Protein AF-A0A537QI12-F1 (afdb_monomer)

Sequence (225 aa):
MEMLVKRQAPFVMTGRRIDVDFCRELDFEANWRAEVRAVVAGRGVPGAPVCLDYFLFPRGAIPSMPRFAIGRPAWDNWLIMDIRRRGVDLIDASRIARPIHQNHGYGHVPLAKGVAWEEPEADRNRNLALADAPAFQPRLHSIFNASSVLTPWGVLPACGPRHIFWRIYVVLEYRNYRGRLLASYYRVQVARLRATAIMQAKIRMVGRRLGRFVAASRGLWSNDR

pLDDT: mean 79.72, std 19.67, range [40.22, 98.0]

Mean predicted aligned error: 12.62 Å

Foldseek 3Di:
DPQVPDDPAWAKEWEWEWEFEDPDDQDPVDPSVVVVVVRCVVGTDGDDQLDTDDMDIPPCSCPDAFPADPPAPDRSLLSLVVCVVVVHAYEYAHQPDHHYDHDDAPVVPPPDPTRDSDDPRNVVNVVRSCVVPVVDDSVLRGSLCGQWYQDPVGIHGSPDPSSVVSNVVSVVVVVCVVVDDPPPPCVVVVVVVVVVVVVVVVVVVVVVVVVVVVVVVVVVPPPDD

Solvent-accessible surface area (backbone atoms only — not comparable to full-atom values): 13292 Å² total; per-residue (Å²): 133,74,89,73,77,87,68,88,67,57,38,40,35,35,39,45,30,29,35,30,82,72,96,64,87,80,55,82,90,56,71,38,70,60,51,51,51,52,47,46,73,76,62,42,39,79,41,59,59,54,50,60,88,58,77,50,61,59,93,71,53,74,82,82,76,78,94,52,55,83,98,39,53,47,50,58,16,45,47,48,45,51,37,57,74,69,68,38,46,32,28,27,25,49,82,72,49,76,50,74,40,71,66,73,78,32,85,88,42,97,81,47,66,63,81,44,74,79,47,75,58,22,52,48,20,44,52,52,45,36,72,78,33,86,77,68,54,48,91,68,22,30,54,43,65,25,57,24,29,37,49,100,90,44,79,40,74,34,73,50,68,66,25,46,53,42,45,51,50,42,54,51,50,56,48,47,64,75,66,58,89,77,87,69,74,62,64,65,58,58,52,52,56,52,50,54,53,53,51,53,51,50,55,55,52,52,53,52,54,53,52,50,53,56,54,57,61,57,67,71,74,72,82,85,133

Structure (mmCIF, N/CA/C/O backbone):
data_AF-A0A537QI12-F1
#
_entry.id   AF-A0A537QI12-F1
#
loop_
_atom_site.group_PDB
_atom_site.id
_atom_site.type_symbol
_atom_site.label_atom_id
_atom_site.label_alt_id
_atom_site.label_comp_id
_atom_site.label_asym_id
_atom_site.label_entity_id
_atom_site.label_seq_id
_atom_site.pdbx_PDB_ins_code
_atom_site.Cartn_x
_atom_site.Cartn_y
_atom_site.Cartn_z
_atom_site.occupancy
_atom_site.B_iso_or_equiv
_atom_site.auth_seq_id
_atom_site.auth_comp_id
_atom_site.auth_asym_id
_atom_site.auth_atom_id
_atom_site.pdbx_PDB_model_num
ATOM 1 N N . MET A 1 1 ? 4.045 -14.464 16.165 1.00 43.34 1 MET A N 1
ATOM 2 C CA . MET A 1 1 ? 2.866 -14.389 15.269 1.00 43.34 1 MET A CA 1
ATOM 3 C C . MET A 1 1 ? 1.571 -14.773 16.008 1.00 43.34 1 MET A C 1
ATOM 5 O O . MET A 1 1 ? 0.583 -15.105 15.375 1.00 43.34 1 MET A O 1
ATOM 9 N N . GLU A 1 2 ? 1.554 -14.665 17.344 1.00 43.53 2 GLU A N 1
ATOM 10 C CA . GLU A 1 2 ? 0.432 -15.032 18.229 1.00 43.53 2 GLU A CA 1
ATOM 11 C C . GLU A 1 2 ? -0.625 -13.922 18.393 1.00 43.53 2 GLU A C 1
ATOM 13 O O . GLU A 1 2 ? -1.742 -14.188 18.817 1.00 43.53 2 GLU A O 1
ATOM 18 N N . MET A 1 3 ? -0.327 -12.678 17.993 1.00 49.09 3 MET A N 1
ATOM 19 C CA . MET A 1 3 ? -1.243 -11.536 18.179 1.00 49.09 3 MET A CA 1
ATOM 20 C C . MET A 1 3 ? -2.408 -11.453 17.172 1.00 49.09 3 MET A C 1
ATOM 22 O O . MET A 1 3 ? -3.168 -10.489 17.199 1.00 49.09 3 MET A O 1
ATOM 26 N N . LEU A 1 4 ? -2.545 -12.414 16.253 1.00 53.16 4 LEU A N 1
ATOM 27 C CA . LEU A 1 4 ? -3.647 -12.445 15.274 1.00 53.16 4 LEU A CA 1
ATOM 28 C C . LEU A 1 4 ? -4.859 -13.255 15.761 1.00 53.16 4 LEU A C 1
ATOM 30 O O . LEU A 1 4 ? -5.898 -13.273 15.100 1.00 53.16 4 LEU A O 1
ATOM 34 N N . VAL A 1 5 ? -4.748 -13.923 16.910 1.00 47.44 5 VAL A N 1
ATOM 35 C CA . VAL A 1 5 ? -5.787 -14.814 17.430 1.00 47.44 5 VAL A CA 1
ATOM 36 C C . VAL A 1 5 ? -6.803 -13.986 18.231 1.00 47.44 5 VAL A C 1
ATOM 38 O O . VAL A 1 5 ? -6.459 -13.432 19.268 1.00 47.44 5 VAL A O 1
ATOM 41 N N . LYS A 1 6 ? -8.058 -13.937 17.745 1.00 54.06 6 LYS A N 1
ATOM 42 C CA . LYS A 1 6 ? -9.267 -13.263 18.296 1.00 54.06 6 LYS A CA 1
ATOM 43 C C . LYS A 1 6 ? -9.653 -11.876 17.744 1.00 54.06 6 LYS A C 1
ATOM 45 O O . LYS A 1 6 ? -10.123 -11.026 18.496 1.00 54.06 6 LYS A O 1
ATOM 50 N N . ARG A 1 7 ? -9.607 -11.649 16.426 1.00 62.97 7 ARG A N 1
ATOM 51 C CA . ARG A 1 7 ? -10.485 -10.626 15.812 1.00 62.97 7 ARG A CA 1
ATOM 52 C C . ARG A 1 7 ? -11.681 -11.280 15.128 1.00 62.97 7 ARG A C 1
ATOM 54 O O . ARG A 1 7 ? -11.503 -12.048 14.193 1.00 62.97 7 ARG A O 1
ATOM 61 N N . GLN A 1 8 ? -12.884 -10.975 15.623 1.00 62.81 8 GLN A N 1
ATOM 62 C CA . GLN A 1 8 ? -14.151 -11.394 15.006 1.00 62.81 8 GLN A CA 1
ATOM 63 C C . GLN A 1 8 ? -14.554 -10.479 13.840 1.00 62.81 8 GLN A C 1
ATOM 65 O O . GLN A 1 8 ? -15.186 -10.932 12.892 1.00 62.81 8 GLN A O 1
ATOM 70 N N . ALA A 1 9 ? -14.171 -9.199 13.889 1.00 78.88 9 ALA A N 1
ATOM 71 C CA . ALA A 1 9 ? -14.432 -8.252 12.810 1.00 78.88 9 ALA A CA 1
ATOM 72 C C . ALA A 1 9 ? -13.445 -8.449 11.640 1.00 78.88 9 ALA A C 1
ATOM 74 O O . ALA A 1 9 ? -12.258 -8.704 11.885 1.00 78.88 9 ALA A O 1
ATOM 75 N N . PRO A 1 10 ? -13.897 -8.294 10.380 1.00 87.94 10 PRO A N 1
ATOM 76 C CA . PRO A 1 10 ? -13.025 -8.393 9.217 1.00 87.94 10 PRO A CA 1
ATOM 77 C C . PRO A 1 10 ? -11.944 -7.308 9.260 1.00 87.94 10 PRO A C 1
ATOM 79 O O . PRO A 1 10 ? -12.206 -6.149 9.593 1.00 87.94 10 PRO A O 1
ATOM 82 N N . PHE A 1 11 ? -10.722 -7.686 8.893 1.00 93.31 11 PHE A N 1
ATOM 83 C CA . PHE A 1 11 ? -9.590 -6.774 8.790 1.00 93.31 11 PHE A CA 1
ATOM 84 C C . PHE A 1 11 ? -8.747 -7.100 7.562 1.00 93.31 11 PHE A C 1
ATOM 86 O O . PHE A 1 11 ? -8.735 -8.233 7.082 1.00 93.31 11 PHE A O 1
ATOM 93 N N . VAL A 1 12 ? -7.987 -6.113 7.102 1.00 95.88 12 VAL A N 1
ATOM 94 C CA . VAL A 1 12 ? -6.895 -6.308 6.153 1.00 95.88 12 VAL A CA 1
ATOM 95 C C . VAL A 1 12 ? -5.658 -5.611 6.690 1.00 95.88 12 VAL A C 1
ATOM 97 O O . VAL A 1 12 ? -5.706 -4.458 7.109 1.00 95.88 12 VAL A O 1
ATOM 100 N N . MET A 1 13 ? -4.536 -6.314 6.679 1.00 96.69 13 MET A N 1
ATOM 101 C CA . MET A 1 13 ? -3.247 -5.816 7.124 1.00 96.69 13 MET A CA 1
ATOM 102 C C . MET A 1 13 ? -2.278 -5.759 5.951 1.00 96.69 13 MET A C 1
ATOM 104 O O . MET A 1 13 ? -2.144 -6.712 5.190 1.00 96.69 13 MET A O 1
ATOM 108 N N . THR A 1 14 ? -1.585 -4.639 5.817 1.00 97.69 14 THR A N 1
ATOM 109 C CA . THR A 1 14 ? -0.531 -4.427 4.821 1.00 97.69 14 THR A CA 1
ATOM 110 C C . THR A 1 14 ? 0.501 -3.468 5.407 1.00 97.69 14 THR A C 1
ATOM 112 O O . THR A 1 14 ? 0.408 -3.072 6.568 1.00 97.69 14 THR A O 1
ATOM 115 N N . GLY A 1 15 ? 1.524 -3.100 4.653 1.00 96.69 15 GLY A N 1
ATOM 116 C CA . GLY A 1 15 ? 2.564 -2.212 5.136 1.00 96.69 15 GLY A CA 1
ATOM 117 C C . GLY A 1 15 ? 3.491 -1.755 4.032 1.00 96.69 15 GLY A C 1
ATOM 118 O O . GLY A 1 15 ? 3.564 -2.335 2.951 1.00 96.69 15 GLY A O 1
ATOM 119 N N . ARG A 1 16 ? 4.223 -0.698 4.349 1.00 95.19 16 ARG A N 1
ATOM 120 C CA . ARG A 1 16 ? 5.219 -0.101 3.480 1.00 95.19 16 ARG A CA 1
ATOM 121 C C . ARG A 1 16 ? 6.399 -1.054 3.304 1.00 95.19 16 ARG A C 1
ATOM 123 O O . ARG A 1 16 ? 6.952 -1.560 4.280 1.00 95.19 16 ARG A O 1
ATOM 130 N N . ARG A 1 17 ? 6.794 -1.249 2.052 1.00 95.31 17 ARG A N 1
ATOM 131 C CA . ARG A 1 17 ? 7.985 -2.012 1.676 1.00 95.31 17 ARG A CA 1
ATOM 132 C C . ARG A 1 17 ? 9.273 -1.219 1.818 1.00 95.31 17 ARG A C 1
ATOM 134 O O . ARG A 1 17 ? 9.262 0.012 1.914 1.00 95.31 17 ARG A O 1
ATOM 141 N N . ILE A 1 18 ? 10.377 -1.949 1.817 1.00 96.88 18 ILE A N 1
ATOM 142 C CA . ILE A 1 18 ? 11.723 -1.403 1.721 1.00 96.88 18 ILE A CA 1
ATOM 143 C C . ILE A 1 18 ? 12.269 -1.798 0.352 1.00 96.88 18 ILE A C 1
ATOM 145 O O . ILE A 1 18 ? 12.447 -2.982 0.080 1.00 96.88 18 ILE A O 1
ATOM 149 N N . ASP A 1 19 ? 12.505 -0.800 -0.489 1.00 95.56 19 ASP A N 1
ATOM 150 C CA . ASP A 1 19 ? 13.122 -0.948 -1.799 1.00 95.56 19 ASP A CA 1
ATOM 151 C C . ASP A 1 19 ? 14.635 -1.129 -1.621 1.00 95.56 19 ASP A C 1
ATOM 153 O O . ASP A 1 19 ? 15.281 -0.399 -0.857 1.00 95.56 19 ASP A O 1
ATOM 157 N N . VAL A 1 20 ? 15.201 -2.121 -2.304 1.00 95.31 20 VAL A N 1
ATOM 158 C CA . VAL A 1 20 ? 16.615 -2.492 -2.191 1.00 95.31 20 VAL A CA 1
ATOM 159 C C . VAL A 1 20 ? 17.169 -2.887 -3.555 1.00 95.31 20 VAL A C 1
ATOM 161 O O . VAL A 1 20 ? 16.572 -3.693 -4.266 1.00 95.31 20 VAL A O 1
ATOM 164 N N . ASP A 1 21 ? 18.356 -2.383 -3.886 1.00 92.19 21 ASP A N 1
ATOM 165 C CA . ASP A 1 21 ? 19.139 -2.869 -5.022 1.00 92.19 21 ASP A CA 1
ATOM 166 C C . ASP A 1 21 ? 20.047 -4.027 -4.583 1.00 92.19 21 ASP A C 1
ATOM 168 O O . ASP A 1 21 ? 20.960 -3.853 -3.766 1.00 92.19 21 ASP A O 1
ATOM 172 N N . PHE A 1 22 ? 19.833 -5.209 -5.160 1.00 89.25 22 PHE A N 1
ATOM 173 C CA . PHE A 1 22 ? 20.773 -6.324 -5.056 1.00 89.25 22 PHE A CA 1
ATOM 174 C C . PHE A 1 22 ? 21.708 -6.303 -6.266 1.00 89.25 22 PHE A C 1
ATOM 176 O O . PHE A 1 22 ? 21.265 -6.356 -7.409 1.00 89.25 22 PHE A O 1
ATOM 183 N N . CYS A 1 23 ? 23.013 -6.186 -6.013 1.00 84.31 23 CYS A N 1
ATOM 184 C CA . CYS A 1 23 ? 24.037 -6.092 -7.063 1.00 84.31 23 CYS A CA 1
ATOM 185 C C . CYS A 1 23 ? 24.610 -7.457 -7.478 1.00 84.31 23 CYS A C 1
ATOM 187 O O . CYS A 1 23 ? 25.473 -7.509 -8.348 1.00 84.31 23 CYS A O 1
ATOM 189 N N . ARG A 1 24 ? 24.176 -8.534 -6.820 1.00 85.69 24 ARG A N 1
ATOM 190 C CA . ARG A 1 24 ? 24.578 -9.918 -7.070 1.00 85.69 24 ARG A CA 1
ATOM 191 C C . ARG A 1 24 ? 23.403 -10.848 -6.792 1.00 85.69 24 ARG A C 1
ATOM 193 O O . ARG A 1 24 ? 22.483 -10.461 -6.069 1.00 85.69 24 ARG A O 1
ATOM 200 N N . GLU A 1 25 ? 23.461 -12.047 -7.350 1.00 88.25 25 GLU A N 1
ATOM 201 C CA . GLU A 1 25 ? 22.521 -13.119 -7.031 1.00 88.25 25 GLU A CA 1
ATOM 202 C C . GLU A 1 25 ? 22.646 -13.516 -5.555 1.00 88.25 25 GLU A C 1
ATOM 204 O O . GLU A 1 25 ? 23.734 -13.475 -4.973 1.00 88.25 25 GLU A O 1
ATOM 209 N N . LEU A 1 26 ? 21.510 -13.846 -4.939 1.00 89.69 26 LEU A N 1
ATOM 210 C CA . LEU A 1 26 ? 21.465 -14.350 -3.572 1.00 89.69 26 LEU A CA 1
ATOM 211 C C . LEU A 1 26 ? 21.636 -15.867 -3.600 1.00 89.69 26 LEU A C 1
ATOM 213 O O . LEU A 1 26 ? 20.861 -16.563 -4.252 1.00 89.69 26 LEU A O 1
ATOM 217 N N . ASP A 1 27 ? 22.614 -16.367 -2.854 1.00 90.19 27 ASP A N 1
ATOM 218 C CA . ASP A 1 27 ? 22.795 -17.799 -2.630 1.00 90.19 27 ASP A CA 1
ATOM 219 C C . ASP A 1 27 ? 21.904 -18.268 -1.473 1.00 90.19 27 ASP A C 1
ATOM 221 O O . ASP A 1 27 ? 22.215 -18.041 -0.301 1.00 90.19 27 ASP A O 1
ATOM 225 N N . PHE A 1 28 ? 20.784 -18.913 -1.802 1.00 92.81 28 PHE A N 1
ATOM 226 C CA . PHE A 1 28 ? 19.793 -19.355 -0.820 1.00 92.81 28 PHE A CA 1
ATOM 227 C C . PHE A 1 28 ? 20.240 -20.540 0.055 1.00 92.81 28 PHE A C 1
ATOM 229 O O . PHE A 1 28 ? 19.596 -20.778 1.082 1.00 92.81 28 PHE A O 1
ATOM 236 N N . GLU A 1 29 ? 21.339 -21.218 -0.290 1.00 93.69 29 GLU A N 1
ATOM 237 C CA . GLU A 1 29 ? 21.921 -22.314 0.500 1.00 93.69 29 GLU A CA 1
ATOM 238 C C . GLU A 1 29 ? 22.870 -21.795 1.598 1.00 93.69 29 GLU A C 1
ATOM 240 O O . GLU A 1 29 ? 23.125 -22.469 2.597 1.00 93.69 29 GLU A O 1
ATOM 245 N N . ALA A 1 30 ? 23.355 -20.557 1.463 1.00 89.81 30 ALA A N 1
ATOM 246 C CA . ALA A 1 30 ? 24.197 -19.890 2.450 1.00 89.81 30 ALA A CA 1
ATOM 247 C C . ALA A 1 30 ? 23.380 -19.107 3.504 1.00 89.81 30 ALA A C 1
ATOM 249 O O . ALA A 1 30 ? 22.151 -19.168 3.600 1.00 89.81 30 ALA A O 1
ATOM 250 N N . ASN A 1 31 ? 24.061 -18.283 4.311 1.00 91.75 31 ASN A N 1
ATOM 251 C CA . ASN A 1 31 ? 23.423 -17.390 5.288 1.00 91.75 31 ASN A CA 1
ATOM 252 C C . ASN A 1 31 ? 22.791 -16.134 4.638 1.00 91.75 31 ASN A C 1
ATOM 254 O O . ASN A 1 31 ? 22.948 -15.008 5.126 1.00 91.75 31 ASN A O 1
ATOM 258 N N . TRP A 1 32 ? 22.047 -16.312 3.541 1.00 92.81 32 TRP A N 1
ATOM 259 C CA . TRP A 1 32 ? 21.445 -15.226 2.759 1.00 92.81 32 TRP A CA 1
ATOM 260 C C . TRP A 1 32 ? 20.541 -14.318 3.587 1.00 92.81 32 TRP A C 1
ATOM 262 O O . TRP A 1 32 ? 20.458 -13.120 3.338 1.00 92.81 32 TRP A O 1
ATOM 272 N N . ARG A 1 33 ? 19.874 -14.851 4.618 1.00 93.69 33 ARG A N 1
ATOM 273 C CA . ARG A 1 33 ? 19.006 -14.048 5.490 1.00 93.69 33 ARG A CA 1
ATOM 274 C C . ARG A 1 33 ? 19.796 -12.978 6.240 1.00 93.69 33 ARG A C 1
ATOM 276 O O . ARG A 1 33 ? 19.294 -11.868 6.414 1.00 93.69 33 ARG A O 1
ATOM 283 N N . ALA A 1 34 ? 21.000 -13.301 6.718 1.00 92.81 34 ALA A N 1
ATOM 284 C CA . ALA A 1 34 ? 21.860 -12.329 7.387 1.00 92.81 34 ALA A CA 1
ATOM 285 C C . ALA A 1 34 ? 22.391 -11.287 6.398 1.00 92.81 34 ALA A C 1
ATOM 287 O O . ALA A 1 34 ? 22.353 -10.097 6.707 1.00 92.81 34 ALA A O 1
ATOM 288 N N . GLU A 1 35 ? 22.785 -11.716 5.197 1.00 92.25 35 GLU A N 1
ATOM 289 C CA . GLU A 1 35 ? 23.193 -10.812 4.120 1.00 92.25 35 GLU A CA 1
ATOM 290 C C . GLU A 1 35 ? 22.074 -9.835 3.748 1.00 92.25 35 GLU A C 1
ATOM 292 O O . GLU A 1 35 ? 22.276 -8.623 3.770 1.00 92.25 35 GLU A O 1
ATOM 297 N N . VAL A 1 36 ? 20.872 -10.344 3.474 1.00 93.69 36 VAL A N 1
ATOM 298 C CA . VAL A 1 36 ? 19.705 -9.528 3.137 1.00 93.69 36 VAL A CA 1
ATOM 299 C C . VAL A 1 36 ? 19.412 -8.526 4.252 1.00 93.69 36 VAL A C 1
ATOM 301 O O . VAL A 1 36 ? 19.214 -7.346 3.969 1.00 93.69 36 VAL A O 1
ATOM 304 N N . ARG A 1 37 ? 19.448 -8.945 5.526 1.00 94.25 37 ARG A N 1
ATOM 305 C CA . ARG A 1 37 ? 19.271 -8.024 6.663 1.00 94.25 37 ARG A CA 1
ATOM 306 C C . ARG A 1 37 ? 20.337 -6.929 6.693 1.00 94.25 37 ARG A C 1
ATOM 308 O O . ARG A 1 37 ? 19.983 -5.772 6.906 1.00 94.25 37 ARG A O 1
ATOM 315 N N . ALA A 1 38 ? 21.604 -7.271 6.468 1.00 93.44 38 ALA A N 1
ATOM 316 C CA . ALA A 1 38 ? 22.698 -6.303 6.443 1.00 93.44 38 ALA A CA 1
ATOM 317 C C . ALA A 1 38 ? 22.547 -5.309 5.279 1.00 93.44 38 ALA A C 1
ATOM 319 O O . ALA A 1 38 ? 22.667 -4.099 5.471 1.00 93.44 38 ALA A O 1
ATOM 320 N N . VAL A 1 39 ? 22.196 -5.799 4.086 1.00 93.88 39 VAL A N 1
ATOM 321 C CA . VAL A 1 39 ? 21.953 -4.962 2.905 1.00 93.88 39 VAL A CA 1
ATOM 322 C C . VAL A 1 39 ? 20.767 -4.025 3.127 1.00 93.88 39 VAL A C 1
ATOM 324 O O . VAL A 1 39 ? 20.887 -2.832 2.866 1.00 93.88 39 VAL A O 1
ATOM 327 N N . VAL A 1 40 ? 19.646 -4.531 3.641 1.00 94.56 40 VAL A N 1
ATOM 328 C CA . VAL A 1 40 ? 18.452 -3.728 3.948 1.00 94.56 40 VAL A CA 1
ATOM 329 C C . VAL A 1 40 ? 18.765 -2.660 4.995 1.00 94.56 40 VAL A C 1
ATOM 331 O O . VAL A 1 40 ? 18.318 -1.525 4.852 1.00 94.56 40 VAL A O 1
ATOM 334 N N . ALA A 1 41 ? 19.546 -2.994 6.027 1.00 94.44 41 ALA A N 1
ATOM 335 C CA . ALA A 1 41 ? 19.939 -2.043 7.063 1.00 94.44 41 ALA A CA 1
ATOM 336 C C . ALA A 1 41 ? 20.858 -0.931 6.531 1.00 94.44 41 ALA A C 1
ATOM 338 O O . ALA A 1 41 ? 20.715 0.215 6.947 1.00 94.44 41 ALA A O 1
ATOM 339 N N . GLY A 1 42 ? 21.778 -1.253 5.615 1.00 94.44 42 GLY A N 1
ATOM 340 C CA . GLY A 1 42 ? 22.737 -0.285 5.075 1.00 94.44 42 GLY A CA 1
ATOM 341 C C . GLY A 1 42 ? 22.254 0.502 3.852 1.00 94.44 42 GLY A C 1
ATOM 342 O O . GLY A 1 42 ? 22.688 1.631 3.647 1.00 94.44 42 GLY A O 1
ATOM 343 N N . ARG A 1 43 ? 21.389 -0.086 3.014 1.00 94.38 43 ARG A N 1
ATOM 344 C CA . ARG A 1 43 ? 21.017 0.453 1.687 1.00 94.38 43 ARG A CA 1
ATOM 345 C C . ARG A 1 43 ? 19.513 0.493 1.413 1.00 94.38 43 ARG A C 1
ATOM 347 O O . ARG A 1 43 ? 19.114 0.951 0.346 1.00 94.38 43 ARG A O 1
ATOM 354 N N . GLY A 1 44 ? 18.677 0.009 2.329 1.00 95.25 44 GLY A N 1
ATOM 355 C CA . GLY A 1 44 ? 17.232 -0.024 2.129 1.00 95.25 44 GLY A CA 1
ATOM 356 C C . GLY A 1 44 ? 16.599 1.363 2.140 1.00 95.25 44 GLY A C 1
ATOM 357 O O . GLY A 1 44 ? 16.864 2.181 3.022 1.00 95.25 44 GLY A O 1
ATOM 358 N N . VAL A 1 45 ? 15.710 1.612 1.180 1.00 95.88 45 VAL A N 1
ATOM 359 C CA . VAL A 1 45 ? 14.950 2.859 1.072 1.00 95.88 45 VAL A CA 1
ATOM 360 C C . VAL A 1 45 ? 13.471 2.558 1.295 1.00 95.88 45 VAL A C 1
ATOM 362 O O . VAL A 1 45 ? 12.922 1.682 0.637 1.00 95.88 45 VAL A O 1
ATOM 365 N N . PRO A 1 46 ? 12.769 3.262 2.197 1.00 94.62 46 PRO A N 1
ATOM 366 C CA . PRO A 1 46 ? 11.330 3.073 2.342 1.00 94.62 46 PRO A CA 1
ATOM 367 C C . PRO A 1 46 ? 10.594 3.377 1.024 1.00 94.62 46 PRO A C 1
ATOM 369 O O . PRO A 1 46 ? 10.606 4.525 0.569 1.00 94.62 46 PRO A O 1
ATOM 372 N N . GLY A 1 47 ? 9.898 2.389 0.453 1.00 93.38 47 GLY A N 1
ATOM 373 C CA . GLY A 1 47 ? 9.208 2.519 -0.838 1.00 93.38 47 GLY A CA 1
ATOM 374 C C . GLY A 1 47 ? 8.059 3.525 -0.802 1.00 93.38 47 GLY A C 1
ATOM 375 O O . GLY A 1 47 ? 7.697 4.015 0.265 1.00 93.38 47 GLY A O 1
ATOM 376 N N . ALA A 1 48 ? 7.470 3.914 -1.930 1.00 93.00 48 ALA A N 1
ATOM 377 C CA . ALA A 1 48 ? 6.382 4.898 -1.887 1.00 93.00 48 ALA A CA 1
ATOM 378 C C . ALA A 1 48 ? 5.178 4.371 -1.061 1.00 93.00 48 ALA A C 1
ATOM 380 O O . ALA A 1 48 ? 4.856 3.190 -1.155 1.00 93.00 48 ALA A O 1
ATOM 381 N N . PRO A 1 49 ? 4.468 5.209 -0.274 1.00 95.12 49 PRO A N 1
ATOM 382 C CA . PRO A 1 49 ? 3.331 4.765 0.555 1.00 95.12 49 PRO A CA 1
ATOM 383 C C . PRO A 1 49 ? 2.178 4.109 -0.220 1.00 95.12 49 PRO A C 1
ATOM 385 O O . PRO A 1 49 ? 1.342 3.428 0.369 1.00 95.12 49 PRO A O 1
ATOM 388 N N . VAL A 1 50 ? 2.106 4.386 -1.521 1.00 94.94 50 VAL A N 1
ATOM 389 C CA . VAL A 1 50 ? 1.112 3.857 -2.461 1.00 94.94 50 VAL A CA 1
ATOM 390 C C . VAL A 1 50 ? 1.529 2.524 -3.083 1.00 94.94 50 VAL A C 1
ATOM 392 O O . VAL A 1 50 ? 0.710 1.916 -3.750 1.00 94.94 50 VAL A O 1
ATOM 395 N N . CYS A 1 51 ? 2.771 2.077 -2.889 1.00 92.81 51 CYS A N 1
ATOM 396 C CA . CYS A 1 51 ? 3.260 0.808 -3.418 1.00 92.81 51 CYS A CA 1
ATOM 397 C C . CYS A 1 51 ? 3.140 -0.270 -2.338 1.00 92.81 51 CYS A C 1
ATOM 399 O O . CYS A 1 51 ? 3.851 -0.215 -1.328 1.00 92.81 51 CYS A O 1
ATOM 401 N N . LEU A 1 52 ? 2.221 -1.216 -2.538 1.00 94.62 52 LEU A N 1
ATOM 402 C CA . LEU A 1 52 ? 1.856 -2.215 -1.536 1.00 94.62 52 LEU A CA 1
ATOM 403 C C . LEU A 1 52 ? 2.001 -3.624 -2.110 1.00 94.62 52 LEU A C 1
ATOM 405 O O . LEU A 1 52 ? 1.297 -4.008 -3.037 1.00 94.62 52 LEU A O 1
ATOM 409 N N . ASP A 1 53 ? 2.899 -4.405 -1.516 1.00 93.56 53 ASP A N 1
ATOM 410 C CA . ASP A 1 53 ? 3.323 -5.687 -2.097 1.00 93.56 53 ASP A CA 1
ATOM 411 C C . ASP A 1 53 ? 2.642 -6.905 -1.465 1.00 93.56 53 ASP A C 1
ATOM 413 O O . ASP A 1 53 ? 2.712 -8.008 -2.000 1.00 93.56 53 ASP A O 1
ATOM 417 N N . TYR A 1 54 ? 2.010 -6.735 -0.304 1.00 95.38 54 TYR A N 1
ATOM 418 C CA . TYR A 1 54 ? 1.417 -7.843 0.438 1.00 95.38 54 TYR A CA 1
ATOM 419 C C . TYR A 1 54 ? 0.154 -7.409 1.172 1.00 95.38 54 TYR A C 1
ATOM 421 O O . TYR A 1 54 ? 0.035 -6.268 1.619 1.00 95.38 54 TYR A O 1
ATOM 429 N N . PHE A 1 55 ? -0.767 -8.351 1.341 1.00 95.06 55 PHE A N 1
ATOM 430 C CA . PHE A 1 55 ? -1.999 -8.173 2.098 1.00 95.06 55 PHE A CA 1
ATOM 431 C C . PHE A 1 55 ? -2.261 -9.447 2.904 1.00 95.06 55 PHE A C 1
ATOM 433 O O . PHE A 1 55 ? -2.239 -10.546 2.356 1.00 95.06 55 PHE A O 1
ATOM 440 N N . LEU A 1 56 ? -2.504 -9.302 4.205 1.00 94.69 56 LEU A N 1
ATOM 441 C CA . LEU A 1 56 ? -2.896 -10.378 5.109 1.00 94.69 56 LEU A CA 1
ATOM 442 C C . LEU A 1 56 ? -4.312 -10.110 5.609 1.00 94.69 56 LEU A C 1
ATOM 444 O O . LEU A 1 56 ? -4.590 -9.043 6.153 1.00 94.69 56 LEU A O 1
ATOM 448 N N . PHE A 1 57 ? -5.201 -11.079 5.455 1.00 92.81 57 PHE A N 1
ATOM 449 C CA . PHE A 1 57 ? -6.596 -10.946 5.851 1.00 92.81 57 PHE A CA 1
ATOM 450 C C . PHE A 1 57 ? -7.210 -12.333 6.088 1.00 92.81 57 PHE A C 1
ATOM 452 O O . PHE A 1 57 ? -6.774 -13.304 5.463 1.00 92.81 57 PHE A O 1
ATOM 459 N N . PRO A 1 58 ? -8.199 -12.466 6.990 1.00 89.56 58 PRO A N 1
ATOM 460 C CA . PRO A 1 58 ? -8.908 -13.723 7.164 1.00 89.56 58 PRO A CA 1
ATOM 461 C C . PRO A 1 58 ? -9.760 -14.018 5.926 1.00 89.56 58 PRO A C 1
ATOM 463 O O . PRO A 1 58 ? -10.208 -13.111 5.218 1.00 89.56 58 PRO A O 1
ATOM 466 N N . ARG A 1 59 ? -10.006 -15.303 5.662 1.00 85.88 59 ARG A N 1
ATOM 467 C CA . ARG A 1 59 ? -10.850 -15.731 4.540 1.00 85.88 59 ARG A CA 1
ATOM 468 C C . ARG A 1 59 ? -12.207 -15.019 4.602 1.00 85.88 59 ARG A C 1
ATOM 470 O O . ARG A 1 59 ? -12.838 -14.981 5.651 1.00 85.88 59 ARG A O 1
AT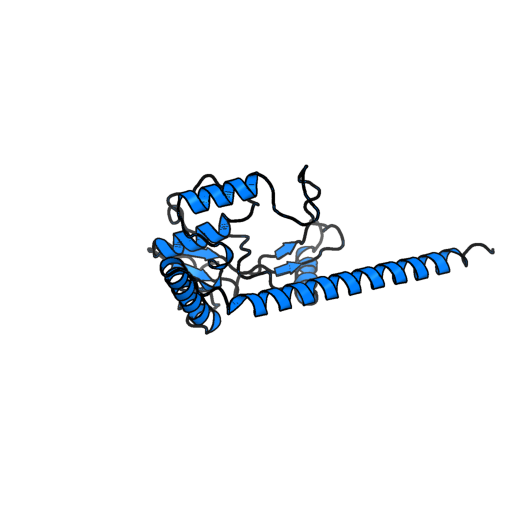OM 477 N N . GLY A 1 60 ? -12.639 -14.459 3.474 1.00 83.44 60 GLY A N 1
ATOM 478 C CA . GLY A 1 60 ? -13.902 -13.721 3.369 1.00 83.44 60 GLY A CA 1
ATOM 479 C C . GLY A 1 60 ? -13.833 -12.235 3.745 1.00 83.44 60 GLY A C 1
ATOM 480 O O . GLY A 1 60 ? -14.800 -11.525 3.499 1.00 83.44 60 GLY A O 1
ATOM 481 N N . ALA A 1 61 ? -12.706 -11.725 4.262 1.00 85.50 61 ALA A N 1
ATOM 482 C CA . ALA A 1 61 ? -12.553 -10.287 4.531 1.00 85.50 61 ALA A CA 1
ATOM 483 C C . ALA A 1 61 ? -12.517 -9.424 3.258 1.00 85.50 61 ALA A C 1
ATOM 485 O O . ALA A 1 61 ? -12.848 -8.241 3.309 1.00 85.50 61 ALA A O 1
ATOM 486 N N . ILE A 1 62 ? -12.136 -10.016 2.122 1.00 84.06 62 ILE A N 1
ATOM 487 C CA . ILE A 1 62 ? -12.237 -9.405 0.795 1.00 84.06 62 ILE A CA 1
ATOM 488 C C . ILE A 1 62 ? -13.297 -10.197 0.020 1.00 84.06 62 ILE A C 1
ATOM 490 O O . ILE A 1 62 ? -13.015 -11.316 -0.410 1.00 84.06 62 ILE A O 1
ATOM 494 N N . PRO A 1 63 ? -14.523 -9.672 -0.122 1.00 66.44 63 PRO A N 1
ATOM 495 C CA . PRO A 1 63 ? -15.637 -10.441 -0.673 1.00 66.44 63 PRO A CA 1
ATOM 496 C C . PRO A 1 63 ? -15.563 -10.583 -2.200 1.00 66.44 63 PRO A C 1
ATOM 498 O O . PRO A 1 63 ? -15.809 -11.663 -2.726 1.00 66.44 63 PRO A O 1
ATOM 501 N N . SER A 1 64 ? -15.216 -9.512 -2.923 1.00 84.56 64 SER A N 1
ATOM 502 C CA . SER A 1 64 ? -15.146 -9.519 -4.388 1.00 84.56 64 SER A CA 1
ATOM 503 C C . SER A 1 64 ? -14.242 -8.402 -4.901 1.00 84.56 64 SER A C 1
ATOM 505 O O . SER A 1 64 ? -14.438 -7.238 -4.550 1.00 84.56 64 SER A O 1
ATOM 507 N N . MET A 1 65 ? -13.302 -8.747 -5.774 1.00 90.88 65 MET A N 1
ATOM 508 C CA . MET A 1 65 ? -12.406 -7.811 -6.447 1.00 90.88 65 MET A CA 1
ATOM 509 C C . MET A 1 65 ? -12.622 -7.924 -7.964 1.00 90.88 65 MET A C 1
ATOM 511 O O . MET A 1 65 ? -12.842 -9.041 -8.448 1.00 90.88 65 MET A O 1
ATOM 515 N N . PRO A 1 66 ? -12.559 -6.819 -8.735 1.00 94.81 66 PRO A N 1
ATOM 516 C CA . PRO A 1 66 ? -12.478 -6.895 -10.188 1.00 94.81 66 PRO A CA 1
ATOM 517 C C . PRO A 1 66 ? -11.359 -7.843 -10.639 1.00 94.81 66 PRO A C 1
ATOM 519 O O . PRO A 1 66 ? -10.403 -8.093 -9.905 1.00 94.81 66 PRO A O 1
ATOM 522 N N . ARG A 1 67 ? -11.461 -8.371 -11.863 1.00 95.25 67 ARG A N 1
ATOM 523 C CA . ARG A 1 67 ? -10.481 -9.314 -12.438 1.00 95.25 67 ARG A CA 1
ATOM 524 C C . ARG A 1 67 ? -9.172 -8.612 -12.829 1.00 95.25 67 ARG A C 1
ATOM 526 O O . ARG A 1 67 ? -8.826 -8.553 -14.008 1.00 95.25 67 ARG A O 1
ATOM 533 N N . PHE A 1 68 ? -8.486 -8.038 -11.847 1.00 95.12 68 PHE A N 1
ATOM 534 C CA . PHE A 1 68 ? -7.211 -7.364 -12.023 1.00 95.12 68 PHE A CA 1
ATOM 535 C C . PHE A 1 68 ? -6.097 -8.352 -12.364 1.00 95.12 68 PHE A C 1
ATOM 537 O O . PHE A 1 68 ? -6.041 -9.460 -11.830 1.00 95.12 68 PHE A O 1
ATOM 544 N N . ALA A 1 69 ? -5.167 -7.910 -13.204 1.00 92.94 69 ALA A N 1
ATOM 545 C CA . ALA A 1 69 ? -3.867 -8.543 -13.337 1.00 92.94 69 ALA A CA 1
ATOM 546 C C . ALA A 1 69 ? -3.018 -8.208 -12.099 1.00 92.94 69 ALA A C 1
ATOM 548 O O . ALA A 1 69 ? -2.739 -7.035 -11.825 1.00 92.94 69 ALA A O 1
ATOM 549 N N . ILE A 1 70 ? -2.617 -9.232 -11.344 1.00 89.75 70 ILE A N 1
ATOM 550 C CA . ILE A 1 70 ? -1.706 -9.089 -10.202 1.00 89.75 70 ILE A CA 1
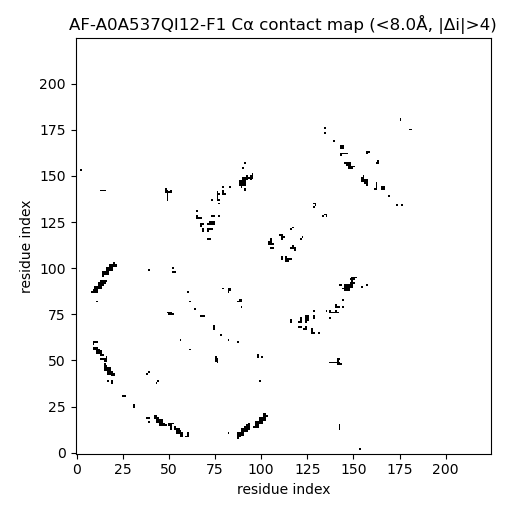ATOM 551 C C . ILE A 1 70 ? -0.287 -8.821 -10.718 1.00 89.75 70 ILE A C 1
ATOM 553 O O . ILE A 1 70 ? 0.108 -9.319 -11.767 1.00 89.75 70 ILE A O 1
ATOM 557 N N . GLY A 1 71 ? 0.477 -7.998 -9.997 1.00 85.44 71 GLY A N 1
ATOM 558 C CA . GLY A 1 71 ? 1.801 -7.544 -10.449 1.00 85.44 71 GLY A CA 1
ATOM 559 C C . GLY A 1 71 ? 1.751 -6.389 -11.457 1.00 85.44 71 GLY A C 1
ATOM 560 O O . GLY A 1 71 ? 2.766 -6.048 -12.068 1.00 85.44 71 GLY A O 1
ATOM 561 N N . ARG A 1 72 ? 0.578 -5.772 -11.638 1.00 88.62 72 ARG A N 1
ATOM 562 C CA . ARG A 1 72 ? 0.393 -4.525 -12.392 1.00 88.62 72 ARG A CA 1
ATOM 563 C C . ARG A 1 72 ? -0.138 -3.417 -11.484 1.00 88.62 72 ARG A C 1
ATOM 565 O O . ARG A 1 72 ? -0.660 -3.722 -10.420 1.00 88.62 72 ARG A O 1
ATOM 572 N N . PRO A 1 73 ? -0.015 -2.138 -11.859 1.00 89.56 73 PRO A N 1
ATOM 573 C CA . PRO A 1 73 ? -0.544 -1.044 -11.051 1.00 89.56 73 PRO A CA 1
ATOM 574 C C . PRO A 1 73 ? -2.066 -1.104 -10.832 1.00 89.56 73 PRO A C 1
ATOM 576 O O . PRO A 1 73 ? -2.794 -1.808 -11.538 1.00 89.56 73 PRO A O 1
ATOM 579 N N . ALA A 1 74 ? -2.531 -0.268 -9.902 1.00 92.88 74 ALA A N 1
ATOM 580 C CA . ALA A 1 74 ? -3.922 0.084 -9.602 1.00 92.88 74 ALA A CA 1
ATOM 581 C C . ALA A 1 74 ? -4.738 -0.911 -8.762 1.00 92.88 74 ALA A C 1
ATOM 583 O O . ALA A 1 74 ? -5.614 -0.446 -8.031 1.00 92.88 74 ALA A O 1
ATOM 584 N N . TRP A 1 75 ? -4.480 -2.222 -8.805 1.00 94.94 75 TRP A N 1
ATOM 585 C CA . TRP A 1 75 ? -5.280 -3.185 -8.026 1.00 94.94 75 TRP A CA 1
ATOM 586 C C . TRP A 1 75 ? -5.055 -3.049 -6.515 1.00 94.94 75 TRP A C 1
ATOM 588 O O . TRP A 1 75 ? -6.000 -3.136 -5.737 1.00 94.94 75 TRP A O 1
ATOM 598 N N . ASP A 1 76 ? -3.818 -2.787 -6.104 1.00 95.44 76 ASP A N 1
ATOM 599 C CA . ASP A 1 76 ? -3.401 -2.612 -4.715 1.00 95.44 76 ASP A CA 1
ATOM 600 C C . ASP A 1 76 ? -4.021 -1.346 -4.110 1.00 95.44 76 ASP A C 1
ATOM 602 O O . ASP A 1 76 ? -4.626 -1.378 -3.036 1.00 95.44 76 ASP A O 1
ATOM 606 N N . ASN A 1 77 ? -3.969 -0.233 -4.842 1.00 96.75 77 ASN A N 1
ATOM 607 C CA . ASN A 1 77 ? -4.607 1.018 -4.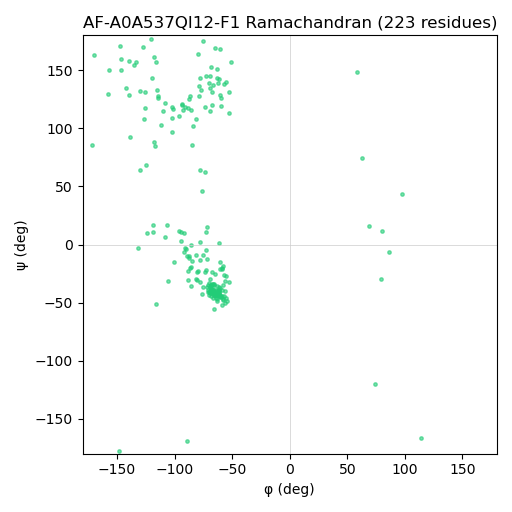439 1.00 96.75 77 ASN A CA 1
ATOM 608 C C . ASN A 1 77 ? -6.141 0.918 -4.466 1.00 96.75 77 ASN A C 1
ATOM 610 O O . ASN A 1 77 ? -6.809 1.471 -3.588 1.00 96.75 77 ASN A O 1
ATOM 614 N N . TRP A 1 78 ? -6.718 0.218 -5.452 1.00 96.81 78 TRP A N 1
ATOM 615 C CA . TRP A 1 78 ? -8.159 -0.052 -5.486 1.00 96.81 78 TRP A CA 1
ATOM 616 C C . TRP A 1 78 ? -8.572 -0.875 -4.270 1.00 96.81 78 TRP A C 1
ATOM 618 O O . TRP A 1 78 ? -9.575 -0.561 -3.637 1.00 96.81 78 TRP A O 1
ATOM 628 N N . LEU A 1 79 ? -7.764 -1.861 -3.878 1.00 96.25 79 LEU A N 1
ATOM 629 C CA . LEU A 1 79 ? -8.051 -2.683 -2.713 1.00 96.25 79 LEU A CA 1
ATOM 630 C C . LEU A 1 79 ? -8.071 -1.841 -1.430 1.00 96.25 79 LEU A C 1
ATOM 632 O O . LEU A 1 79 ? -9.005 -1.958 -0.640 1.00 96.25 79 LEU A O 1
ATOM 636 N N . ILE A 1 80 ? -7.119 -0.919 -1.252 1.00 96.88 80 ILE A N 1
ATOM 637 C CA . ILE A 1 80 ? -7.156 0.045 -0.140 1.00 96.88 80 ILE A CA 1
ATOM 638 C C . ILE A 1 80 ? -8.440 0.879 -0.161 1.00 96.88 80 ILE A C 1
ATOM 640 O O . ILE A 1 80 ? -9.092 1.013 0.876 1.00 96.88 80 ILE A O 1
ATOM 644 N N . MET A 1 81 ? -8.827 1.425 -1.318 1.00 95.81 81 MET A N 1
ATOM 645 C CA . MET A 1 81 ? -10.084 2.167 -1.450 1.00 95.81 81 MET A CA 1
ATOM 646 C C . MET A 1 81 ? -11.280 1.316 -1.019 1.00 95.81 81 MET A C 1
ATOM 648 O O . MET A 1 81 ? -12.104 1.781 -0.234 1.00 95.81 81 MET A O 1
ATOM 652 N N . ASP A 1 82 ? -11.385 0.095 -1.539 1.00 94.88 82 ASP A N 1
ATOM 653 C CA . ASP A 1 82 ? -12.529 -0.785 -1.333 1.00 94.88 82 ASP A CA 1
ATOM 654 C C . ASP A 1 82 ? -12.655 -1.225 0.133 1.00 94.88 82 ASP A C 1
ATOM 656 O O . ASP A 1 82 ? -13.733 -1.113 0.717 1.00 94.88 82 ASP A O 1
ATOM 660 N N . ILE A 1 83 ? -11.539 -1.589 0.777 1.00 93.81 83 ILE A N 1
ATOM 661 C CA . ILE A 1 83 ? -11.467 -1.888 2.219 1.00 93.81 83 ILE A CA 1
ATOM 662 C C . ILE A 1 83 ? -12.009 -0.712 3.034 1.00 93.81 83 ILE A C 1
ATOM 664 O O . ILE A 1 83 ? -12.866 -0.886 3.903 1.00 93.81 83 ILE A O 1
ATOM 668 N N . ARG A 1 84 ? -11.545 0.508 2.730 1.00 92.62 84 ARG A N 1
ATOM 669 C CA . ARG A 1 84 ? -11.989 1.719 3.431 1.00 92.62 84 ARG A CA 1
ATOM 670 C C . ARG A 1 84 ? -13.453 2.046 3.153 1.00 92.62 84 ARG A C 1
ATOM 672 O O . ARG A 1 84 ? -14.157 2.427 4.084 1.00 92.62 84 ARG A O 1
ATOM 679 N N . ARG A 1 85 ? -13.919 1.868 1.913 1.00 91.81 85 ARG A N 1
ATOM 680 C CA . ARG A 1 85 ? -15.318 2.071 1.500 1.00 91.81 85 ARG A CA 1
ATOM 681 C C . ARG A 1 85 ? -16.268 1.128 2.241 1.00 91.81 85 ARG A C 1
ATOM 683 O O . ARG A 1 85 ? -17.366 1.544 2.592 1.00 91.81 85 ARG A O 1
ATOM 690 N N . ARG A 1 86 ? -15.841 -0.108 2.508 1.00 89.94 86 ARG A N 1
ATOM 691 C CA . ARG A 1 86 ? -16.623 -1.131 3.226 1.00 89.94 86 ARG A CA 1
ATOM 692 C C . ARG A 1 86 ? -16.509 -1.058 4.750 1.00 89.94 86 ARG A C 1
ATOM 694 O O . ARG A 1 86 ? -17.099 -1.884 5.435 1.00 89.94 86 ARG A O 1
ATOM 701 N N . GLY A 1 87 ? -15.736 -0.113 5.290 1.00 90.31 87 GLY A N 1
ATOM 702 C CA . GLY A 1 87 ? -15.524 0.003 6.735 1.00 90.31 87 GLY A CA 1
ATOM 703 C C . GLY A 1 87 ? -14.709 -1.143 7.346 1.00 90.31 87 GLY A C 1
ATOM 704 O O . GLY A 1 87 ? -14.706 -1.302 8.563 1.00 90.31 87 GLY A O 1
ATOM 705 N N . VAL A 1 88 ? -14.005 -1.928 6.524 1.00 92.06 88 VAL A N 1
ATOM 706 C CA . VAL A 1 88 ? -13.097 -2.979 6.997 1.00 92.06 88 VAL A CA 1
ATOM 707 C C . VAL A 1 88 ? -11.875 -2.319 7.640 1.00 92.06 88 VAL A C 1
ATOM 709 O O . VAL A 1 88 ? -11.355 -1.312 7.138 1.00 92.06 88 VAL A O 1
ATOM 712 N N . ASP A 1 89 ? -11.412 -2.863 8.769 1.00 93.94 89 ASP A N 1
ATOM 713 C CA . ASP A 1 89 ? -10.259 -2.294 9.462 1.00 93.94 89 ASP A CA 1
ATOM 714 C C . ASP A 1 89 ? -8.990 -2.511 8.635 1.00 93.94 89 ASP A C 1
ATOM 716 O O . ASP A 1 89 ? -8.556 -3.644 8.419 1.00 93.94 89 ASP A O 1
ATOM 720 N N . LEU A 1 90 ? -8.400 -1.408 8.176 1.00 96.50 90 LEU A N 1
ATOM 721 C CA . LEU A 1 90 ? -7.116 -1.413 7.492 1.00 96.50 90 LEU A CA 1
ATOM 722 C C . LEU A 1 90 ? -6.019 -1.177 8.528 1.00 96.50 90 LEU A C 1
ATOM 724 O O . LEU A 1 90 ? -5.958 -0.102 9.133 1.00 96.50 90 LEU A O 1
ATOM 728 N N . ILE A 1 91 ? -5.158 -2.176 8.698 1.00 97.75 91 ILE A N 1
ATOM 729 C CA . ILE A 1 91 ? -4.063 -2.182 9.663 1.00 97.75 91 ILE A CA 1
ATOM 730 C C . ILE A 1 91 ? -2.748 -1.897 8.937 1.00 97.75 91 ILE A C 1
ATOM 732 O O . ILE A 1 91 ? -2.308 -2.675 8.090 1.00 97.75 91 ILE A O 1
ATOM 736 N N . ASP A 1 92 ? -2.096 -0.802 9.316 1.00 98.00 92 ASP A N 1
ATOM 737 C CA . ASP A 1 92 ? -0.735 -0.476 8.909 1.00 98.00 92 ASP A CA 1
ATOM 738 C C . ASP A 1 92 ? 0.279 -1.235 9.773 1.00 98.00 92 ASP A C 1
ATOM 740 O O . ASP A 1 92 ? 0.491 -0.926 10.947 1.00 98.00 92 ASP A O 1
ATOM 744 N N . ALA A 1 93 ? 0.927 -2.233 9.182 1.00 97.75 93 ALA A N 1
ATOM 745 C CA . ALA A 1 93 ? 1.960 -3.039 9.814 1.00 97.75 93 ALA A CA 1
ATOM 746 C C . ALA A 1 93 ? 3.386 -2.571 9.502 1.00 97.75 93 ALA A C 1
ATOM 748 O O . ALA A 1 93 ? 4.333 -3.268 9.862 1.00 97.75 93 ALA A O 1
ATOM 749 N N . SER A 1 94 ? 3.581 -1.387 8.907 1.00 95.81 94 SER A N 1
ATOM 750 C CA . SER A 1 94 ? 4.907 -0.873 8.507 1.00 95.81 94 SER A CA 1
ATOM 751 C C . SER A 1 94 ? 5.911 -0.750 9.660 1.00 95.81 94 SER A C 1
ATOM 753 O O . SER A 1 94 ? 7.110 -0.633 9.430 1.00 95.81 94 SER A O 1
ATOM 755 N N . ARG A 1 95 ? 5.440 -0.729 10.915 1.00 94.00 95 ARG A N 1
ATOM 756 C CA . ARG 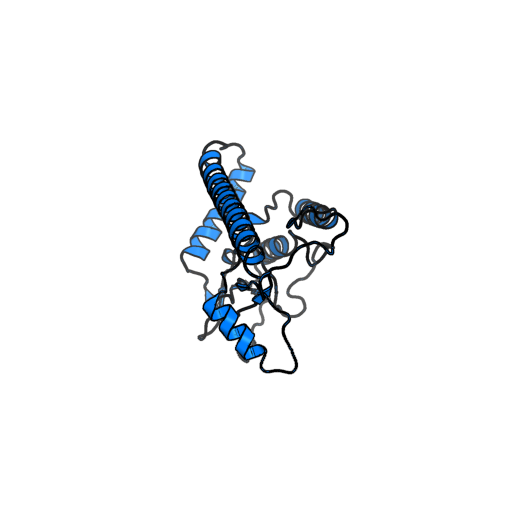A 1 95 ? 6.301 -0.699 12.108 1.00 94.00 95 ARG A CA 1
ATOM 757 C C . ARG A 1 95 ? 6.875 -2.064 12.486 1.00 94.00 95 ARG A C 1
ATOM 759 O O . ARG A 1 95 ? 7.881 -2.111 13.186 1.00 94.00 95 ARG A O 1
ATOM 766 N N . ILE A 1 96 ? 6.230 -3.145 12.057 1.00 94.94 96 ILE A N 1
ATOM 767 C CA . ILE A 1 96 ? 6.536 -4.518 12.475 1.00 94.94 96 ILE A CA 1
ATOM 768 C C . ILE A 1 96 ? 7.010 -5.344 11.287 1.00 94.94 96 ILE A C 1
ATOM 770 O O . ILE A 1 96 ? 8.065 -5.972 11.344 1.00 94.94 96 ILE A O 1
ATOM 774 N N . ALA A 1 97 ? 6.246 -5.324 10.200 1.00 94.00 97 ALA A N 1
ATOM 775 C CA . ALA A 1 97 ? 6.592 -6.005 8.971 1.00 94.00 97 ALA A CA 1
ATOM 776 C C . ALA A 1 97 ? 7.624 -5.191 8.185 1.00 94.00 97 ALA A C 1
ATOM 778 O O . ALA A 1 97 ? 7.497 -3.977 8.029 1.00 94.00 97 ALA A O 1
ATOM 779 N N . ARG A 1 98 ? 8.632 -5.885 7.655 1.00 91.81 98 ARG A N 1
ATOM 780 C CA . ARG A 1 98 ? 9.664 -5.317 6.781 1.00 91.81 98 ARG A CA 1
ATOM 781 C C . ARG A 1 98 ? 9.715 -6.099 5.469 1.00 91.81 98 ARG A C 1
ATOM 783 O O . ARG A 1 98 ? 10.667 -6.850 5.265 1.00 91.81 98 ARG A O 1
ATOM 790 N N . PRO A 1 99 ? 8.682 -6.005 4.616 1.00 95.44 99 PRO A N 1
ATOM 791 C CA . PRO A 1 99 ? 8.736 -6.643 3.311 1.00 95.44 99 PRO A CA 1
ATOM 792 C C . PRO A 1 99 ? 9.806 -5.950 2.471 1.00 95.44 99 PRO A C 1
ATOM 794 O O . PRO A 1 99 ? 9.946 -4.723 2.499 1.00 95.44 99 PRO A O 1
ATOM 797 N N . ILE A 1 100 ? 10.582 -6.756 1.760 1.00 95.38 100 ILE A N 1
ATOM 798 C CA . ILE A 1 100 ? 11.722 -6.303 0.973 1.00 95.38 100 ILE A CA 1
ATOM 799 C C . ILE A 1 100 ? 11.328 -6.419 -0.488 1.00 95.38 100 ILE A C 1
ATOM 801 O O . ILE A 1 100 ? 10.985 -7.505 -0.950 1.00 95.38 100 ILE A O 1
ATOM 805 N N . HIS A 1 101 ? 11.381 -5.297 -1.192 1.00 94.44 101 HIS A N 1
ATOM 806 C CA . HIS A 1 101 ? 11.173 -5.228 -2.624 1.00 94.44 101 HIS A CA 1
ATOM 807 C C . HIS A 1 101 ? 12.536 -5.093 -3.289 1.00 94.44 101 HIS A C 1
ATOM 809 O O . HIS A 1 101 ? 13.199 -4.060 -3.169 1.00 94.44 101 HIS A O 1
ATOM 815 N N . GLN A 1 102 ? 12.981 -6.150 -3.963 1.00 92.44 102 GLN A N 1
ATOM 816 C CA . GLN A 1 102 ? 14.140 -6.043 -4.836 1.00 92.44 102 GLN A CA 1
ATOM 817 C C . GLN A 1 102 ? 13.757 -5.159 -6.018 1.00 92.44 102 GLN A C 1
ATOM 819 O O . GLN A 1 102 ? 12.854 -5.499 -6.777 1.00 92.44 102 GLN A O 1
ATOM 824 N N . ASN A 1 103 ? 14.460 -4.046 -6.195 1.00 90.31 103 ASN A N 1
ATOM 825 C CA . ASN A 1 103 ? 14.305 -3.247 -7.398 1.00 90.31 103 ASN A CA 1
ATOM 826 C C . ASN A 1 103 ? 14.683 -4.098 -8.608 1.00 90.31 103 ASN A C 1
ATOM 828 O O . ASN A 1 103 ? 15.761 -4.695 -8.662 1.00 90.31 103 ASN A O 1
ATOM 832 N N . HIS A 1 104 ? 13.799 -4.129 -9.592 1.00 85.31 104 HIS A N 1
ATOM 833 C CA . HIS A 1 104 ? 14.013 -4.868 -10.820 1.00 85.31 104 HIS A CA 1
ATOM 834 C C . HIS A 1 104 ? 13.607 -4.023 -12.026 1.00 85.31 104 HIS A C 1
ATOM 836 O O . HIS A 1 104 ? 12.789 -3.105 -11.942 1.00 85.31 104 HIS A O 1
ATOM 842 N N . GLY A 1 105 ? 14.214 -4.331 -13.170 1.00 75.56 105 GLY A N 1
ATOM 843 C CA . GLY A 1 105 ? 13.754 -3.808 -14.450 1.00 75.56 105 GLY A CA 1
ATOM 844 C C . GLY A 1 105 ? 12.485 -4.517 -14.930 1.00 75.56 105 GLY A C 1
ATOM 845 O O . GLY A 1 105 ? 12.039 -5.508 -14.351 1.00 75.56 105 GLY A O 1
ATOM 846 N N . TYR A 1 106 ? 11.947 -4.030 -16.046 1.00 70.00 106 TYR A N 1
ATOM 847 C CA . TYR A 1 106 ? 10.794 -4.617 -16.739 1.00 70.00 106 TYR A CA 1
ATOM 848 C C . TYR A 1 106 ? 11.169 -5.329 -18.039 1.00 70.00 106 TYR A C 1
ATOM 850 O O . TYR A 1 106 ? 10.303 -5.622 -18.849 1.00 70.00 106 TYR A O 1
ATOM 858 N N . GLY A 1 107 ? 12.450 -5.657 -18.238 1.00 65.00 107 GLY A N 1
ATOM 859 C CA . GLY A 1 107 ? 12.941 -6.237 -19.496 1.00 65.00 107 GLY A CA 1
ATOM 860 C C . GLY A 1 107 ? 12.313 -7.580 -19.894 1.00 65.00 107 GLY A C 1
ATOM 861 O O . GLY A 1 107 ? 12.433 -7.974 -21.044 1.00 65.00 107 GLY A O 1
ATOM 862 N N . HIS A 1 108 ? 11.630 -8.269 -18.974 1.00 70.50 108 HIS A N 1
ATOM 863 C CA . HIS A 1 108 ? 10.883 -9.498 -19.259 1.00 70.50 108 HIS A CA 1
ATOM 864 C C . HIS A 1 108 ? 9.485 -9.243 -19.854 1.00 70.50 108 HIS A C 1
ATOM 866 O O . HIS A 1 108 ? 8.816 -10.187 -20.263 1.00 70.50 108 HIS A O 1
ATOM 872 N N . VAL A 1 109 ? 9.015 -7.992 -19.878 1.00 64.56 109 VAL A N 1
ATOM 873 C CA . VAL A 1 109 ? 7.720 -7.626 -20.456 1.00 64.56 109 VAL A CA 1
ATOM 874 C C . VAL A 1 109 ? 7.944 -7.198 -21.917 1.00 64.56 109 VAL A C 1
ATOM 876 O O . VAL A 1 109 ? 8.690 -6.245 -22.142 1.00 64.56 109 VAL A O 1
ATOM 879 N N . PRO A 1 110 ? 7.325 -7.866 -22.917 1.00 60.59 110 PRO A N 1
ATOM 880 C CA . PRO A 1 110 ? 7.692 -7.729 -24.336 1.00 60.59 110 PRO A CA 1
ATOM 881 C C . PRO A 1 110 ? 7.644 -6.309 -24.919 1.00 60.59 110 PRO A C 1
ATOM 883 O O . PRO A 1 110 ? 8.354 -6.020 -25.878 1.00 60.59 110 PRO A O 1
ATOM 886 N N . LEU A 1 111 ? 6.812 -5.428 -24.358 1.00 60.22 111 LEU A N 1
ATOM 887 C CA . LEU A 1 111 ? 6.634 -4.043 -24.809 1.00 60.22 111 LEU A CA 1
ATOM 888 C C . LEU A 1 111 ? 7.227 -3.003 -23.844 1.00 60.22 111 LEU A C 1
ATOM 890 O O . LEU A 1 111 ? 7.091 -1.800 -24.091 1.00 60.22 111 LEU A O 1
ATOM 894 N N . ALA A 1 112 ? 7.943 -3.449 -22.802 1.00 56.22 112 ALA A N 1
ATOM 895 C CA . ALA A 1 112 ? 8.420 -2.588 -21.728 1.00 56.22 112 ALA A CA 1
ATOM 896 C C . ALA A 1 112 ? 9.202 -1.380 -22.246 1.00 56.22 112 ALA A C 1
ATOM 898 O O . ALA A 1 112 ? 10.336 -1.482 -22.724 1.00 56.22 112 ALA A O 1
ATOM 899 N N . LYS A 1 113 ? 8.641 -0.186 -22.050 1.00 50.31 113 LYS A N 1
ATOM 900 C CA . LYS A 1 113 ? 9.365 1.070 -22.272 1.00 50.31 113 LYS A CA 1
ATOM 901 C C . LYS A 1 113 ? 10.166 1.437 -21.022 1.00 50.31 113 LYS A C 1
ATOM 903 O O . LYS A 1 113 ? 9.729 2.204 -20.165 1.00 50.31 113 LYS A O 1
ATOM 908 N N . GLY A 1 114 ? 11.380 0.895 -20.919 1.00 53.00 114 GLY A N 1
ATOM 909 C CA . GLY A 1 114 ? 12.337 1.233 -19.860 1.00 53.00 114 GLY A CA 1
ATOM 910 C C . GLY A 1 114 ? 11.976 0.629 -18.497 1.00 53.00 114 GLY A C 1
ATOM 911 O O . GLY A 1 114 ? 11.926 -0.585 -18.348 1.00 53.00 114 GLY A O 1
ATOM 912 N N . VAL A 1 115 ? 11.773 1.470 -17.478 1.00 49.09 115 VAL A N 1
ATOM 913 C CA . VAL A 1 115 ? 11.373 1.050 -16.113 1.00 49.09 115 VAL A CA 1
ATOM 914 C C . VAL A 1 115 ? 9.854 1.105 -15.895 1.00 49.09 115 VAL A C 1
ATOM 916 O O . VAL A 1 115 ? 9.393 1.060 -14.757 1.00 49.09 115 VAL A O 1
ATOM 919 N N . ALA A 1 116 ? 9.073 1.299 -16.960 1.00 50.97 116 ALA A N 1
ATOM 920 C CA . ALA A 1 116 ? 7.653 1.595 -16.853 1.00 50.97 116 ALA A CA 1
ATOM 921 C C . ALA A 1 116 ? 6.790 0.324 -16.767 1.00 50.97 116 ALA A C 1
ATOM 923 O O . ALA A 1 116 ? 6.832 -0.541 -17.631 1.00 50.97 116 ALA A O 1
ATOM 924 N N . TRP A 1 117 ? 5.950 0.298 -15.736 1.00 60.78 117 TRP A N 1
ATOM 925 C CA . TRP A 1 117 ? 4.859 -0.638 -15.416 1.00 60.78 117 TRP A CA 1
ATOM 926 C C . TRP A 1 117 ? 3.624 -0.470 -16.331 1.00 60.78 117 TRP A C 1
ATOM 928 O O . TRP A 1 117 ? 2.538 -0.943 -15.998 1.00 60.78 117 TRP A O 1
ATOM 938 N N . GLU A 1 118 ? 3.758 0.312 -17.403 1.00 62.34 118 GLU A N 1
ATOM 939 C CA . GLU A 1 118 ? 2.668 0.915 -18.175 1.00 62.34 118 GLU A CA 1
ATOM 940 C C . GLU A 1 118 ? 2.436 0.130 -19.466 1.00 62.34 118 GLU A C 1
ATOM 942 O O . GLU A 1 118 ? 3.149 0.319 -20.446 1.00 62.34 118 GLU A O 1
ATOM 947 N N . GLU A 1 119 ? 1.459 -0.774 -19.432 1.00 71.69 119 GLU A N 1
ATOM 948 C CA . GLU A 1 119 ? 1.172 -1.770 -20.471 1.00 71.69 119 GLU A CA 1
ATOM 949 C C . GLU A 1 119 ? -0.341 -2.063 -20.535 1.00 71.69 119 GLU A C 1
ATOM 951 O O . GLU A 1 119 ? -1.069 -1.670 -19.612 1.00 71.69 119 GLU A O 1
ATOM 956 N N . PRO A 1 120 ? -0.844 -2.807 -21.546 1.00 82.31 120 PRO A N 1
ATOM 957 C CA . PRO A 1 120 ? -2.275 -3.088 -21.699 1.00 82.31 120 PRO A CA 1
ATOM 958 C C . PRO A 1 120 ? -2.947 -3.673 -20.449 1.00 82.31 120 PRO A C 1
ATOM 960 O O . PRO A 1 120 ? -4.115 -3.401 -20.180 1.00 82.31 120 PRO A O 1
ATOM 963 N N . GLU A 1 121 ? -2.217 -4.452 -19.646 1.00 88.19 121 GLU A N 1
ATOM 964 C CA . GLU A 1 121 ? -2.723 -5.008 -18.386 1.00 88.19 121 GLU A CA 1
ATOM 965 C C . GLU A 1 121 ? -2.880 -3.943 -17.288 1.00 88.19 121 GLU A C 1
ATOM 967 O O . GLU A 1 121 ? -3.837 -3.989 -16.515 1.00 88.19 121 GLU A O 1
ATOM 972 N N . ALA A 1 122 ? -1.975 -2.962 -17.232 1.00 87.75 122 ALA A N 1
ATOM 973 C CA . ALA A 1 122 ? -2.074 -1.833 -16.311 1.00 87.75 122 ALA A CA 1
ATOM 974 C C . ALA A 1 122 ? -3.247 -0.920 -16.691 1.00 87.75 122 ALA A C 1
ATOM 976 O O . ALA A 1 122 ? -4.024 -0.513 -15.825 1.00 87.75 122 ALA A O 1
ATOM 977 N N . ASP A 1 123 ? -3.433 -0.663 -17.987 1.00 88.94 123 ASP A N 1
ATOM 978 C CA . ASP A 1 123 ? -4.577 0.099 -18.495 1.00 88.94 123 ASP A CA 1
ATOM 979 C C . ASP A 1 123 ? -5.892 -0.637 -18.260 1.00 88.94 123 ASP A C 1
ATOM 981 O O . ASP A 1 123 ? -6.863 -0.045 -17.787 1.00 88.94 123 ASP A O 1
ATOM 985 N N . ARG A 1 124 ? -5.910 -1.957 -18.471 1.00 92.50 124 ARG A N 1
ATOM 986 C CA . ARG A 1 124 ? -7.051 -2.798 -18.106 1.00 92.50 124 ARG A CA 1
ATOM 987 C C . ARG A 1 124 ? -7.360 -2.703 -16.614 1.00 92.50 124 ARG A C 1
ATOM 989 O O . ARG A 1 124 ? -8.528 -2.542 -16.266 1.00 92.50 124 ARG A O 1
ATOM 996 N N . ASN A 1 125 ? -6.352 -2.752 -15.739 1.00 95.56 125 ASN A N 1
ATOM 997 C CA . ASN A 1 125 ? -6.567 -2.579 -14.304 1.00 95.56 125 ASN A CA 1
ATOM 998 C C . ASN A 1 125 ? -7.174 -1.210 -13.984 1.00 95.56 125 ASN A C 1
ATOM 1000 O O . ASN A 1 125 ? -8.136 -1.128 -13.226 1.00 95.56 125 ASN A O 1
ATOM 1004 N N . ARG A 1 126 ? -6.674 -0.131 -14.588 1.00 92.88 126 ARG A N 1
ATOM 1005 C CA . ARG A 1 126 ? -7.246 1.209 -14.385 1.00 92.88 126 ARG A CA 1
ATOM 1006 C C . ARG A 1 126 ? -8.685 1.296 -14.868 1.00 92.88 126 ARG A C 1
ATOM 1008 O O . ARG A 1 126 ? -9.518 1.838 -14.151 1.00 92.88 126 ARG A O 1
ATOM 1015 N N . ASN A 1 127 ? -8.990 0.721 -16.027 1.00 94.38 127 ASN A N 1
ATOM 1016 C CA . ASN A 1 127 ? -10.343 0.702 -16.577 1.00 94.38 127 ASN A CA 1
ATOM 1017 C C . ASN A 1 127 ? -11.306 -0.084 -15.681 1.00 94.38 127 ASN A C 1
ATOM 1019 O O . ASN A 1 127 ? -12.400 0.396 -15.403 1.00 94.38 127 ASN A O 1
ATOM 1023 N N . LEU A 1 128 ? -10.890 -1.245 -15.164 1.00 96.56 128 LEU A N 1
ATOM 1024 C CA . LEU A 1 128 ? -11.674 -2.016 -14.193 1.00 96.56 128 LEU A CA 1
ATOM 1025 C C . LEU A 1 128 ? -11.910 -1.229 -12.896 1.00 96.56 128 LEU A C 1
ATOM 1027 O O . LEU A 1 128 ? -13.024 -1.215 -12.378 1.00 96.56 128 LEU A O 1
ATOM 1031 N N . ALA A 1 129 ? -10.881 -0.547 -12.389 1.00 95.31 129 ALA A N 1
ATOM 1032 C CA . ALA A 1 129 ? -10.988 0.258 -11.178 1.00 95.31 129 ALA A CA 1
ATOM 1033 C C . ALA A 1 129 ? -11.916 1.471 -11.370 1.00 95.31 129 ALA A C 1
ATOM 1035 O O . ALA A 1 129 ? -12.704 1.783 -10.481 1.00 95.31 129 ALA A O 1
ATOM 1036 N N . LEU A 1 130 ? -11.854 2.131 -12.531 1.00 93.62 130 LEU A N 1
ATOM 1037 C CA . LEU A 1 130 ? -12.727 3.255 -12.882 1.00 93.62 130 LEU A CA 1
ATOM 1038 C C . LEU A 1 130 ? -14.169 2.816 -13.156 1.00 93.62 130 LEU A C 1
ATOM 1040 O O . LEU A 1 130 ? -15.092 3.546 -12.805 1.00 93.62 130 LEU A O 1
ATOM 1044 N N . ALA A 1 131 ? -14.372 1.632 -13.739 1.00 94.75 131 ALA A N 1
ATOM 1045 C CA . ALA A 1 131 ? -15.701 1.063 -13.939 1.00 94.75 131 ALA A CA 1
ATOM 1046 C C . ALA A 1 131 ? -16.401 0.764 -12.600 1.00 94.75 131 ALA A C 1
ATOM 1048 O O . ALA A 1 131 ? -17.591 1.029 -12.467 1.00 94.75 131 ALA A O 1
ATOM 1049 N N . ASP A 1 132 ? -15.665 0.266 -11.597 1.00 94.38 132 ASP A N 1
ATOM 1050 C CA . ASP A 1 132 ? -16.190 0.059 -10.235 1.00 94.38 132 ASP A CA 1
ATOM 1051 C C . ASP A 1 132 ? -16.331 1.371 -9.437 1.00 94.38 132 ASP A C 1
ATOM 1053 O O . ASP A 1 132 ? -17.267 1.545 -8.654 1.00 94.38 132 ASP A O 1
ATOM 1057 N N . ALA A 1 133 ? -15.400 2.311 -9.621 1.00 91.25 133 ALA A N 1
ATOM 1058 C CA . ALA A 1 133 ? -15.360 3.578 -8.900 1.00 91.25 133 ALA A CA 1
ATOM 1059 C C . ALA A 1 133 ? -14.989 4.750 -9.837 1.00 91.25 133 ALA A C 1
ATOM 1061 O O . ALA A 1 133 ? -13.809 5.092 -9.956 1.00 91.25 133 ALA A O 1
ATOM 1062 N N . PRO A 1 134 ? -15.982 5.452 -10.425 1.00 88.81 134 PRO A N 1
ATOM 1063 C CA . PRO A 1 134 ? -15.785 6.497 -11.449 1.00 88.81 134 PRO A CA 1
ATOM 1064 C C . PRO A 1 134 ? -14.968 7.748 -11.062 1.00 88.81 134 PRO A C 1
ATOM 1066 O O . PRO A 1 134 ? -14.796 8.647 -11.877 1.00 88.81 134 PRO A O 1
ATOM 1069 N N . ALA A 1 135 ? -14.455 7.833 -9.834 1.00 88.62 135 ALA A N 1
ATOM 1070 C CA . ALA A 1 135 ? -13.565 8.900 -9.362 1.00 88.62 135 ALA A CA 1
ATOM 1071 C C . ALA A 1 135 ? -12.236 8.356 -8.807 1.00 88.62 135 ALA A C 1
ATOM 1073 O O . ALA A 1 135 ? -11.489 9.089 -8.151 1.00 88.62 135 ALA A O 1
ATOM 1074 N N . PHE A 1 136 ? -11.968 7.061 -9.003 1.00 91.62 136 PHE A N 1
ATOM 1075 C CA . PHE A 1 136 ? -10.825 6.379 -8.422 1.00 91.62 136 PHE A CA 1
ATOM 1076 C C . PHE A 1 136 ? -9.513 7.020 -8.867 1.00 91.62 136 PHE A C 1
ATOM 1078 O O . PHE A 1 136 ? -9.216 7.167 -10.052 1.00 91.62 136 PHE A O 1
ATOM 1085 N N . GLN A 1 137 ? -8.705 7.384 -7.876 1.00 91.75 137 GLN A N 1
ATOM 1086 C CA . GLN A 1 137 ? -7.374 7.929 -8.076 1.00 91.75 137 GLN A CA 1
ATOM 1087 C C . GLN A 1 137 ? -6.395 7.100 -7.241 1.00 91.75 137 GLN A C 1
ATOM 1089 O O . GLN A 1 137 ? -6.390 7.250 -6.016 1.00 91.75 137 GLN A O 1
ATOM 1094 N N . PRO A 1 138 ? -5.547 6.253 -7.857 1.00 91.38 138 PRO A N 1
ATOM 1095 C CA . PRO A 1 138 ? -4.690 5.322 -7.118 1.00 91.38 138 PRO A CA 1
ATOM 1096 C C . PRO A 1 138 ? -3.763 6.046 -6.133 1.00 91.38 138 PRO A C 1
ATOM 1098 O O . PRO A 1 138 ? -3.572 5.599 -5.007 1.00 91.38 138 PRO A O 1
ATOM 1101 N N . ARG A 1 139 ? -3.297 7.250 -6.494 1.00 92.50 139 ARG A N 1
ATOM 1102 C CA . ARG A 1 139 ? -2.439 8.085 -5.638 1.00 92.50 139 ARG A CA 1
ATOM 1103 C C . ARG A 1 139 ? -3.049 8.471 -4.284 1.00 92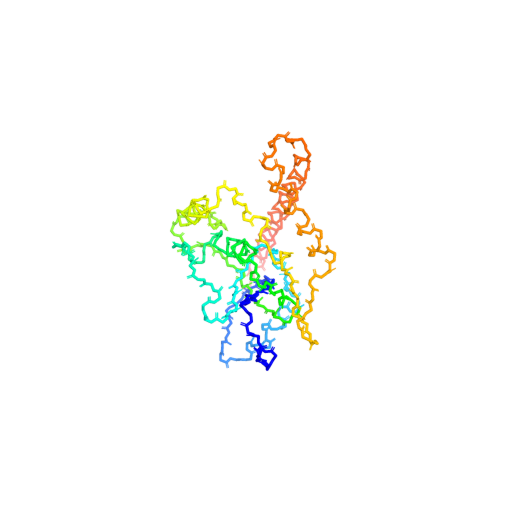.50 139 ARG A C 1
ATOM 1105 O O . ARG A 1 139 ? -2.304 8.882 -3.405 1.00 92.50 139 ARG A O 1
ATOM 1112 N N . LEU A 1 140 ? -4.375 8.409 -4.131 1.00 94.75 140 LEU A N 1
ATOM 1113 C CA . LEU A 1 140 ? -5.079 8.778 -2.895 1.00 94.75 140 LEU A CA 1
ATOM 1114 C C . LEU A 1 140 ? -5.226 7.600 -1.922 1.00 94.75 140 LEU A C 1
ATOM 1116 O O . LEU A 1 140 ? -5.621 7.795 -0.771 1.00 94.75 140 LEU A O 1
ATOM 1120 N N . HIS A 1 141 ? -4.903 6.385 -2.364 1.00 96.75 141 HIS A N 1
ATOM 1121 C CA . HIS A 1 141 ? -5.157 5.157 -1.619 1.00 96.75 141 HIS A CA 1
ATOM 1122 C C . HIS A 1 141 ? -3.840 4.465 -1.296 1.00 96.75 141 HIS A C 1
ATOM 1124 O O . HIS A 1 141 ? -3.321 3.652 -2.055 1.00 96.75 141 HIS A O 1
ATOM 1130 N N . SER A 1 142 ? -3.284 4.861 -0.158 1.00 96.31 142 SER A N 1
ATOM 1131 C CA . SER A 1 142 ? -1.976 4.467 0.351 1.00 96.31 142 SER A CA 1
ATO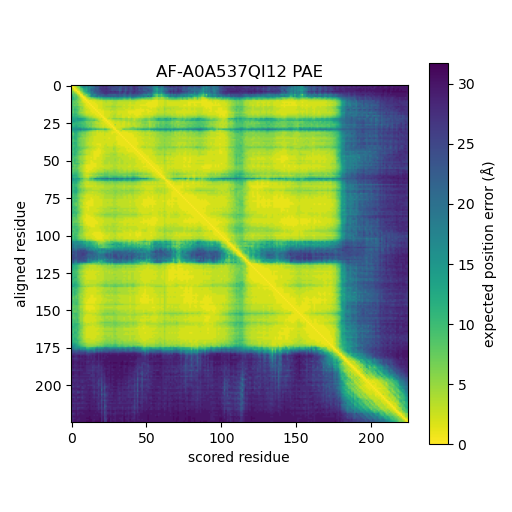M 1132 C C . SER A 1 142 ? -2.098 3.787 1.714 1.00 96.31 142 SER A C 1
ATOM 1134 O O . SER A 1 142 ? -3.168 3.768 2.327 1.00 96.31 142 SER A O 1
ATOM 1136 N N . ILE A 1 143 ? -0.975 3.316 2.255 1.00 97.44 143 ILE A N 1
ATOM 1137 C CA . ILE A 1 143 ? -0.924 2.808 3.632 1.00 97.44 143 ILE A CA 1
ATOM 1138 C C . ILE A 1 143 ? -1.419 3.829 4.677 1.00 97.44 143 ILE A C 1
ATOM 1140 O O . ILE A 1 143 ?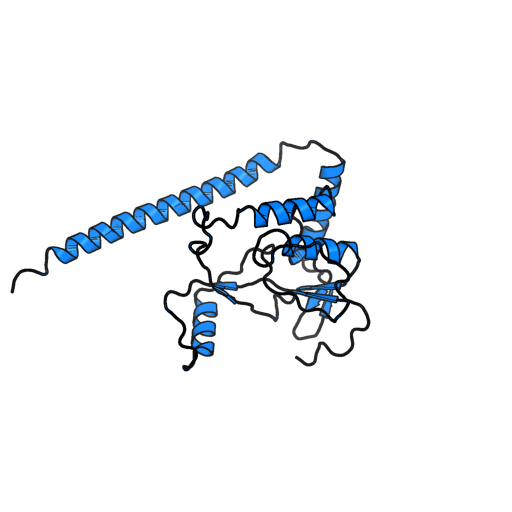 -1.961 3.450 5.713 1.00 97.44 143 ILE A O 1
ATOM 1144 N N . PHE A 1 144 ? -1.321 5.135 4.401 1.00 97.69 144 PHE A N 1
ATOM 1145 C CA . PHE A 1 144 ? -1.795 6.178 5.319 1.00 97.69 144 PHE A CA 1
ATOM 1146 C C . PHE A 1 144 ? -3.323 6.302 5.386 1.00 97.69 144 PHE A C 1
ATOM 1148 O O . PHE A 1 144 ? -3.837 7.042 6.224 1.00 97.69 144 PHE A O 1
ATOM 1155 N N . ASN A 1 145 ? -4.063 5.556 4.563 1.00 97.62 145 ASN A N 1
ATOM 1156 C CA . ASN A 1 145 ? -5.509 5.410 4.700 1.00 97.62 145 ASN A CA 1
ATOM 1157 C C . ASN A 1 145 ? -5.903 4.475 5.862 1.00 97.62 145 ASN A C 1
ATOM 1159 O O . ASN A 1 145 ? -7.092 4.399 6.181 1.00 97.62 145 ASN A O 1
ATOM 1163 N N . ALA A 1 146 ? -4.945 3.775 6.484 1.00 97.56 146 ALA A N 1
ATOM 1164 C CA . ALA A 1 146 ? -5.184 2.852 7.590 1.00 97.56 146 ALA A CA 1
ATOM 1165 C C . ALA A 1 146 ? -5.929 3.503 8.767 1.00 97.56 146 ALA A C 1
ATOM 1167 O O . ALA A 1 146 ? -5.675 4.655 9.129 1.00 97.56 146 ALA A O 1
ATOM 1168 N N . SER A 1 147 ? -6.861 2.754 9.364 1.00 95.69 147 SER A N 1
ATOM 1169 C CA . SER A 1 147 ? -7.555 3.128 10.606 1.00 95.69 147 SER A CA 1
ATOM 1170 C C . SER A 1 147 ? -6.808 2.674 11.848 1.00 95.69 147 SER A C 1
ATOM 1172 O O . SER A 1 147 ? -6.980 3.285 12.902 1.00 95.69 147 SER A O 1
ATOM 1174 N N . SER A 1 148 ? -5.962 1.657 11.707 1.00 97.44 148 SER A N 1
ATOM 1175 C CA . SER A 1 148 ? -5.212 1.052 12.798 1.00 97.44 148 SER A CA 1
ATOM 1176 C C . SER A 1 148 ? -3.744 0.864 12.419 1.00 97.44 148 SER A C 1
ATOM 1178 O O . SER A 1 148 ? -3.400 0.796 11.242 1.00 97.44 148 SER A O 1
ATOM 1180 N N . VAL A 1 149 ? -2.863 0.768 13.410 1.00 97.56 149 VAL A N 1
ATOM 1181 C CA . VAL A 1 149 ? -1.432 0.486 13.253 1.00 97.56 149 VAL A CA 1
ATOM 1182 C C . VAL A 1 149 ? -1.083 -0.711 14.127 1.00 97.56 149 VAL A C 1
ATOM 1184 O O . VAL A 1 149 ? -1.420 -0.734 15.312 1.00 97.56 149 VAL A O 1
ATOM 1187 N N . LEU A 1 150 ? -0.382 -1.692 13.563 1.00 96.69 150 LEU A N 1
ATOM 1188 C CA . LEU A 1 150 ? 0.194 -2.783 14.338 1.00 96.69 150 LEU A CA 1
ATOM 1189 C C . LEU A 1 150 ? 1.476 -2.298 15.022 1.00 96.69 150 LEU A C 1
ATOM 1191 O O . LEU A 1 150 ? 2.387 -1.766 14.385 1.00 96.69 150 LEU A O 1
ATOM 1195 N N . THR A 1 15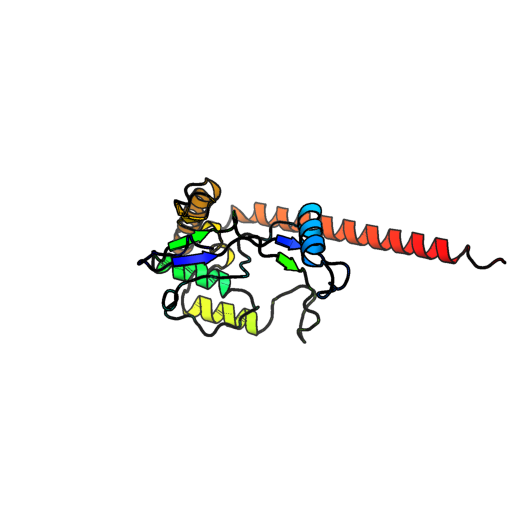1 ? 1.553 -2.505 16.329 1.00 95.06 151 THR A N 1
ATOM 1196 C CA . THR A 1 151 ? 2.704 -2.163 17.171 1.00 95.06 151 THR A CA 1
ATOM 1197 C C . THR A 1 151 ? 3.145 -3.386 17.977 1.00 95.06 151 THR A C 1
ATOM 1199 O O . THR A 1 151 ? 2.409 -4.374 18.008 1.00 95.06 151 THR A O 1
ATOM 1202 N N . PRO A 1 152 ? 4.304 -3.350 18.666 1.00 93.12 152 PRO A N 1
ATOM 1203 C CA . PRO A 1 152 ? 4.701 -4.447 19.551 1.00 93.12 152 PRO A CA 1
ATOM 1204 C C . PRO A 1 152 ? 3.705 -4.691 20.695 1.00 93.12 152 PRO A C 1
ATOM 1206 O O . PRO A 1 152 ? 3.657 -5.784 21.240 1.00 93.12 152 PRO A O 1
ATOM 1209 N N . TRP A 1 153 ? 2.890 -3.685 21.023 1.00 91.69 153 TRP A N 1
ATOM 1210 C CA . TRP A 1 153 ? 1.902 -3.706 22.105 1.00 91.69 153 TRP A CA 1
ATOM 1211 C C . TRP A 1 153 ? 0.496 -4.096 21.634 1.00 91.69 153 TRP A C 1
ATOM 1213 O O . TRP A 1 153 ? -0.450 -4.053 22.413 1.00 91.69 153 TRP A O 1
ATOM 1223 N N . GLY A 1 154 ? 0.341 -4.429 20.350 1.00 91.88 154 GLY A N 1
ATOM 1224 C CA . GLY A 1 154 ? -0.946 -4.741 19.739 1.00 91.88 154 GLY A CA 1
ATOM 1225 C C . GLY A 1 154 ? -1.378 -3.731 18.678 1.00 91.88 154 GLY A C 1
ATOM 1226 O O . GLY A 1 154 ? -0.581 -2.934 18.169 1.00 91.88 154 GLY A O 1
ATOM 1227 N N . VAL A 1 155 ? -2.654 -3.808 18.306 1.00 94.12 155 VAL A N 1
ATOM 1228 C CA . VAL A 1 155 ? -3.267 -2.967 17.274 1.00 94.12 155 VAL A CA 1
ATOM 1229 C C . VAL A 1 155 ? -3.861 -1.720 17.921 1.00 94.12 155 VAL A C 1
ATOM 1231 O O . VAL A 1 155 ? -4.765 -1.819 18.746 1.00 94.12 155 VAL A O 1
ATOM 1234 N N . LEU A 1 156 ? -3.361 -0.549 17.534 1.00 95.38 156 LEU A N 1
ATOM 1235 C CA . LEU A 1 156 ? -3.786 0.748 18.066 1.00 95.38 156 LEU A CA 1
ATOM 1236 C C . LEU A 1 156 ? -4.422 1.609 16.968 1.00 95.38 156 LEU A C 1
ATOM 1238 O O . LEU A 1 156 ? -4.092 1.422 15.796 1.00 95.38 156 LEU A O 1
ATOM 1242 N N . PRO A 1 157 ? -5.275 2.594 17.302 1.00 96.88 157 PRO A N 1
ATOM 1243 C CA . PRO A 1 157 ? -5.782 3.548 16.320 1.00 96.88 157 PRO A CA 1
ATOM 1244 C C . PRO A 1 157 ? -4.657 4.301 15.592 1.00 96.88 157 PRO A C 1
ATOM 1246 O O . PRO A 1 157 ? -3.688 4.763 16.199 1.00 96.88 157 PRO A O 1
ATOM 1249 N N . ALA A 1 158 ? -4.806 4.481 14.280 1.00 96.62 158 ALA A N 1
ATOM 1250 C CA . ALA A 1 158 ? -3.871 5.217 13.430 1.00 96.62 158 ALA A CA 1
ATOM 1251 C C . ALA A 1 158 ? -4.035 6.743 13.576 1.00 96.62 158 ALA A C 1
ATOM 1253 O O . ALA A 1 158 ? -4.406 7.450 12.636 1.00 96.62 158 ALA A O 1
ATOM 1254 N N . CYS A 1 159 ? -3.768 7.269 14.771 1.00 95.88 159 CYS A N 1
ATOM 1255 C CA . CYS A 1 159 ? -3.899 8.695 15.098 1.00 95.88 159 CYS A CA 1
ATOM 1256 C C . CYS A 1 159 ? -2.608 9.502 14.878 1.00 95.88 159 CYS A C 1
ATOM 1258 O O . CYS A 1 159 ? -2.516 10.656 15.283 1.00 95.88 159 CYS A O 1
ATOM 1260 N N . GLY A 1 160 ? -1.592 8.917 14.239 1.00 94.44 160 GLY A N 1
ATOM 1261 C CA . GLY A 1 160 ? -0.385 9.656 13.875 1.00 94.44 160 GLY A CA 1
ATOM 1262 C C . GLY A 1 160 ? -0.694 10.783 12.879 1.00 94.44 160 GLY A C 1
ATOM 1263 O O . GLY A 1 160 ? -1.600 10.634 12.051 1.00 94.44 160 GLY A O 1
ATOM 1264 N N . PRO A 1 161 ? 0.079 11.886 12.882 1.00 94.94 161 PRO A N 1
ATOM 1265 C CA . PRO A 1 161 ? -0.189 13.039 12.022 1.00 94.94 161 PRO A CA 1
ATOM 1266 C C . PRO A 1 161 ? -0.244 12.650 10.541 1.00 94.94 161 PRO A C 1
ATOM 1268 O O . PRO A 1 161 ? -1.136 13.090 9.828 1.00 94.94 161 PRO A O 1
ATOM 1271 N N . ARG A 1 162 ? 0.636 11.750 10.080 1.00 94.19 162 ARG A N 1
ATOM 1272 C CA . ARG A 1 162 ? 0.627 11.264 8.688 1.00 94.19 162 ARG A CA 1
ATOM 1273 C C . ARG A 1 162 ? -0.711 10.627 8.304 1.00 94.19 162 ARG A C 1
ATOM 1275 O O . ARG A 1 162 ? -1.266 10.986 7.274 1.00 94.19 162 ARG A O 1
ATOM 1282 N N . HIS A 1 163 ? -1.246 9.733 9.136 1.00 96.81 163 HIS A N 1
ATOM 1283 C CA . HIS A 1 163 ? -2.527 9.063 8.888 1.00 96.81 163 HIS A CA 1
ATOM 1284 C C . HIS A 1 163 ? -3.715 10.020 9.001 1.00 96.81 163 HIS A C 1
ATOM 1286 O O . HIS A 1 163 ? -4.646 9.935 8.205 1.00 96.81 163 HIS A O 1
ATOM 1292 N N . ILE A 1 164 ? -3.716 10.936 9.975 1.00 95.38 164 ILE A N 1
ATOM 1293 C CA . ILE A 1 164 ? -4.799 11.922 10.131 1.00 95.38 164 ILE A CA 1
ATOM 1294 C C . ILE A 1 164 ? -4.817 12.890 8.945 1.00 95.38 164 ILE A C 1
ATOM 1296 O O . ILE A 1 164 ? -5.834 12.989 8.257 1.00 95.38 164 ILE A O 1
ATOM 1300 N N . PHE A 1 165 ? -3.694 13.557 8.661 1.00 96.31 165 PHE A N 1
ATOM 1301 C CA . PHE A 1 165 ? -3.613 14.528 7.570 1.00 96.31 165 PHE A CA 1
ATOM 1302 C C . PHE A 1 165 ? -3.890 13.883 6.215 1.00 96.31 165 PHE A C 1
ATOM 1304 O O . PHE A 1 165 ? -4.597 14.475 5.405 1.00 96.31 165 PHE A O 1
ATOM 1311 N N . TRP A 1 166 ? -3.407 12.660 5.976 1.00 95.44 166 TRP A N 1
ATOM 1312 C CA . TRP A 1 166 ? -3.694 11.953 4.730 1.00 95.44 166 TRP A CA 1
ATOM 1313 C C . TRP A 1 166 ? -5.180 11.634 4.571 1.00 95.44 166 TRP A C 1
ATOM 1315 O O . TRP A 1 166 ? -5.755 11.904 3.521 1.00 95.44 166 TRP A O 1
ATOM 1325 N N . ARG A 1 167 ? -5.844 11.113 5.611 1.00 94.12 167 ARG A N 1
ATOM 1326 C CA . ARG A 1 167 ? -7.285 10.821 5.544 1.00 94.12 167 ARG A CA 1
ATOM 1327 C C . ARG A 1 167 ? -8.118 12.085 5.312 1.00 94.12 167 ARG A C 1
ATOM 1329 O O . ARG A 1 167 ? -9.052 12.042 4.516 1.00 94.12 167 ARG A O 1
ATOM 1336 N N . ILE A 1 168 ? -7.750 13.210 5.931 1.00 93.44 168 ILE A N 1
ATOM 1337 C CA . ILE A 1 168 ? -8.374 14.517 5.663 1.00 93.44 168 ILE A CA 1
ATOM 1338 C C . ILE A 1 168 ? -8.128 14.940 4.211 1.00 93.44 168 ILE A C 1
ATOM 1340 O O . ILE A 1 168 ? -9.073 15.288 3.506 1.00 93.44 168 ILE A O 1
ATOM 1344 N N . TYR A 1 169 ? -6.881 14.863 3.744 1.00 92.31 169 TYR A N 1
ATOM 1345 C CA . TYR A 1 169 ? -6.498 15.213 2.377 1.00 92.31 169 TYR A CA 1
ATOM 1346 C C . TYR A 1 169 ? -7.303 14.428 1.334 1.00 92.31 169 TYR A C 1
ATOM 1348 O O . TYR A 1 169 ? -7.854 15.021 0.411 1.00 92.31 169 TYR A O 1
ATOM 1356 N N . VAL A 1 170 ? -7.456 13.115 1.519 1.00 91.25 170 VAL A N 1
ATOM 1357 C CA . VAL A 1 170 ? -8.255 12.258 0.632 1.00 91.25 170 VAL A CA 1
ATOM 1358 C C . VAL A 1 170 ? -9.713 12.716 0.583 1.00 91.25 170 VAL A C 1
ATOM 1360 O O . VAL A 1 170 ? -10.277 12.834 -0.505 1.00 91.25 170 VAL A O 1
ATOM 1363 N N . VAL A 1 171 ? -10.326 13.018 1.734 1.00 89.62 171 VAL A N 1
ATOM 1364 C CA . VAL A 1 171 ? -11.706 13.530 1.786 1.00 89.62 171 VAL A CA 1
ATOM 1365 C C . VAL A 1 171 ? -11.828 14.854 1.029 1.00 89.62 171 VAL A C 1
ATOM 1367 O O . VAL A 1 171 ? -12.761 15.020 0.242 1.00 89.62 171 VAL A O 1
ATOM 1370 N N . LEU A 1 172 ? -10.889 15.781 1.229 1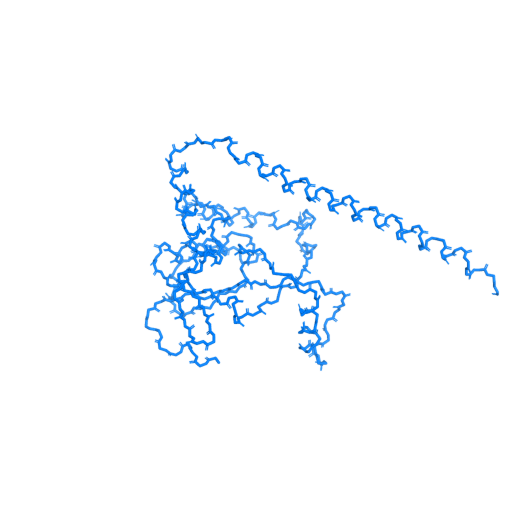.00 88.75 172 LEU A N 1
ATOM 1371 C CA . LEU A 1 172 ? -10.882 17.069 0.534 1.00 88.75 172 LEU A CA 1
ATOM 1372 C C . LEU A 1 172 ? -10.715 16.900 -0.980 1.00 88.75 172 LEU A C 1
ATOM 1374 O O . LEU A 1 172 ? -11.455 17.517 -1.736 1.00 88.75 172 LEU A O 1
ATOM 1378 N N . GLU A 1 173 ? -9.818 16.026 -1.435 1.00 86.12 173 GLU A N 1
ATOM 1379 C CA . GLU A 1 173 ? -9.618 15.753 -2.864 1.00 86.12 173 GLU A CA 1
ATOM 1380 C C . GLU A 1 173 ? -10.866 15.157 -3.523 1.00 86.12 173 GLU A C 1
ATOM 1382 O O . GLU A 1 173 ? -11.273 15.618 -4.588 1.00 86.12 173 GLU A O 1
ATOM 1387 N N . TYR A 1 174 ? -11.542 14.195 -2.885 1.00 83.69 174 TYR A N 1
ATOM 1388 C CA . TYR A 1 174 ? -12.798 13.656 -3.425 1.00 83.69 174 TYR A CA 1
ATOM 1389 C C . TYR A 1 174 ? -13.933 14.691 -3.436 1.00 83.69 174 TYR A C 1
ATOM 1391 O O . TYR A 1 174 ? -14.750 14.696 -4.361 1.00 83.69 174 TYR A O 1
ATOM 1399 N N . ARG A 1 175 ? -13.985 15.592 -2.445 1.00 79.38 175 ARG A N 1
ATOM 1400 C CA . ARG A 1 175 ? -14.945 16.711 -2.429 1.00 79.38 175 ARG A CA 1
ATOM 1401 C C . ARG A 1 175 ? -14.641 17.727 -3.527 1.00 79.38 175 ARG A C 1
ATOM 1403 O O . ARG A 1 175 ? -15.555 18.122 -4.241 1.00 79.38 175 ARG A O 1
ATOM 1410 N N . ASN A 1 176 ? -13.373 18.085 -3.714 1.00 71.06 176 ASN A N 1
ATOM 1411 C CA . ASN A 1 176 ? -12.926 19.002 -4.763 1.00 71.06 176 ASN A CA 1
ATOM 1412 C C . ASN A 1 176 ? -13.141 18.411 -6.164 1.00 71.06 176 ASN A C 1
ATOM 1414 O O . ASN A 1 176 ? -13.528 19.127 -7.085 1.00 71.06 176 ASN A O 1
ATOM 1418 N N . TYR A 1 177 ? -12.981 17.094 -6.319 1.00 62.34 177 TYR A N 1
ATOM 1419 C CA . TYR A 1 177 ? -13.315 16.376 -7.549 1.00 62.34 177 TYR A CA 1
ATOM 1420 C C . TYR A 1 177 ? -14.819 16.450 -7.866 1.00 62.34 177 TYR A C 1
ATOM 1422 O O . TYR A 1 177 ? -15.196 16.691 -9.011 1.00 62.34 177 TYR A O 1
ATOM 1430 N N . ARG A 1 178 ? -15.685 16.325 -6.848 1.00 57.88 178 ARG A N 1
ATOM 1431 C CA . ARG A 1 178 ? -17.142 16.516 -6.984 1.00 57.88 178 ARG A CA 1
ATOM 1432 C C . ARG A 1 178 ? -17.561 17.985 -7.164 1.00 57.88 178 ARG A C 1
ATOM 1434 O O . ARG A 1 178 ? -18.627 18.221 -7.721 1.00 57.88 178 ARG A O 1
ATOM 1441 N N . GLY A 1 179 ? -16.730 18.945 -6.748 1.00 48.72 179 GLY A N 1
ATOM 1442 C CA . GLY A 1 179 ? -16.957 20.390 -6.905 1.00 48.72 179 GLY A CA 1
ATOM 1443 C C . GLY A 1 179 ? -16.486 21.008 -8.236 1.00 48.72 179 GLY A C 1
ATOM 1444 O O . GLY A 1 179 ? -17.014 22.044 -8.618 1.00 48.72 179 GLY A O 1
ATOM 1445 N N . ARG A 1 180 ? -15.564 20.349 -8.964 1.00 52.06 180 ARG A N 1
ATOM 1446 C CA . ARG A 1 180 ? -14.834 20.801 -10.184 1.00 52.06 180 ARG A CA 1
ATOM 1447 C C . ARG A 1 180 ? -13.994 22.099 -10.016 1.00 52.06 180 ARG A C 1
ATOM 1449 O O . ARG A 1 180 ? -14.362 23.014 -9.302 1.00 52.06 180 ARG A O 1
ATOM 1456 N N . LEU A 1 181 ? -12.881 22.202 -10.765 1.00 47.34 181 LEU A N 1
ATOM 1457 C CA . LEU A 1 181 ? -12.158 23.453 -11.117 1.00 47.34 181 LEU A CA 1
ATOM 1458 C C . LEU A 1 181 ? -11.522 24.313 -9.988 1.00 47.34 181 LEU A C 1
ATOM 1460 O O . LEU A 1 181 ? -11.915 25.451 -9.773 1.00 47.34 181 LEU A O 1
ATOM 1464 N N . LEU A 1 182 ? -10.398 23.879 -9.401 1.00 41.56 182 LEU A N 1
ATOM 1465 C CA . LEU A 1 182 ? -9.387 24.804 -8.832 1.00 41.56 182 LEU A CA 1
ATOM 1466 C C . LEU A 1 182 ? -7.987 24.440 -9.352 1.00 41.56 182 LEU A C 1
ATOM 1468 O O . LEU A 1 182 ? -7.084 24.006 -8.641 1.00 41.56 182 LEU A O 1
ATOM 1472 N N . ALA A 1 183 ? -7.835 24.588 -10.668 1.00 41.53 183 ALA A N 1
ATOM 1473 C CA . ALA A 1 183 ? -6.684 24.189 -11.476 1.00 41.53 183 ALA A CA 1
ATOM 1474 C C . ALA A 1 183 ? -5.404 25.046 -11.303 1.00 41.53 183 ALA A C 1
ATOM 1476 O O . ALA A 1 183 ? -4.507 24.955 -12.149 1.00 41.53 183 ALA A O 1
ATOM 1477 N N . SER A 1 184 ? -5.280 25.873 -10.260 1.00 41.59 184 SER A N 1
ATOM 1478 C CA . SER A 1 184 ? -4.141 26.798 -10.117 1.00 41.59 184 SER A CA 1
ATOM 1479 C C . SER A 1 184 ? -3.111 26.382 -9.061 1.00 41.59 184 SER A C 1
ATOM 1481 O O . SER A 1 184 ? -1.921 26.603 -9.273 1.00 41.59 184 SER A O 1
ATOM 1483 N N . TYR A 1 185 ? -3.502 25.702 -7.978 1.00 45.09 185 TYR A N 1
ATOM 1484 C CA . TYR A 1 185 ? -2.578 25.469 -6.856 1.00 45.09 185 TYR A CA 1
ATOM 1485 C C . TYR A 1 185 ? -1.548 24.344 -7.112 1.00 45.09 185 TYR A C 1
ATOM 1487 O O . TYR A 1 185 ? -0.396 24.433 -6.690 1.00 45.09 185 TYR A O 1
ATOM 1495 N N . TYR A 1 186 ? -1.903 23.304 -7.881 1.00 41.59 186 TYR A N 1
ATOM 1496 C CA . TYR A 1 186 ? -1.049 22.115 -8.070 1.00 41.59 186 TYR A CA 1
ATOM 1497 C C . TYR A 1 186 ? -0.015 22.196 -9.204 1.00 41.59 186 TYR A C 1
ATOM 1499 O O . TYR A 1 186 ? 0.901 21.368 -9.251 1.00 41.59 186 TYR A O 1
ATOM 1507 N N . ARG A 1 187 ? -0.086 23.201 -10.092 1.00 50.28 187 ARG A N 1
ATOM 1508 C CA . ARG A 1 187 ? 0.914 23.367 -11.170 1.00 50.28 187 ARG A CA 1
ATOM 1509 C C . ARG A 1 187 ? 2.314 23.680 -10.624 1.00 50.28 187 ARG A C 1
ATOM 1511 O O . ARG A 1 187 ? 3.304 23.328 -11.258 1.00 50.28 187 ARG A O 1
ATOM 1518 N N . VAL A 1 188 ? 2.408 24.255 -9.422 1.00 46.97 188 VAL A N 1
ATOM 1519 C CA . VAL A 1 188 ? 3.680 24.674 -8.806 1.00 46.97 188 VAL A CA 1
ATOM 1520 C C . VAL A 1 188 ? 4.438 23.508 -8.148 1.00 46.97 188 VAL A C 1
ATOM 1522 O O . VAL A 1 188 ? 5.667 23.485 -8.167 1.00 46.97 188 VAL A O 1
ATOM 1525 N N . GLN A 1 189 ? 3.745 22.489 -7.624 1.00 43.38 189 GLN A N 1
ATOM 1526 C CA . GLN A 1 189 ? 4.398 21.368 -6.921 1.00 43.38 189 GLN A CA 1
ATOM 1527 C C . GLN A 1 189 ? 4.864 20.247 -7.865 1.00 43.38 189 GLN A C 1
ATOM 1529 O O . GLN A 1 189 ? 5.951 19.696 -7.688 1.00 43.38 189 GLN A O 1
ATOM 1534 N N . VAL A 1 190 ? 4.112 19.958 -8.935 1.00 46.44 190 VAL A N 1
ATOM 1535 C CA . VAL A 1 190 ? 4.527 18.966 -9.950 1.00 46.44 190 VAL A CA 1
ATOM 1536 C C . VAL A 1 190 ? 5.730 19.465 -10.769 1.00 46.44 190 VAL A C 1
ATOM 1538 O O . VAL A 1 190 ? 6.582 18.668 -11.167 1.00 46.44 190 VAL A O 1
ATOM 1541 N N . ALA A 1 191 ? 5.866 20.784 -10.952 1.00 45.19 191 ALA A N 1
ATOM 1542 C CA . ALA A 1 191 ? 7.038 21.388 -11.588 1.00 45.19 191 ALA A CA 1
ATOM 1543 C C . ALA A 1 191 ? 8.336 21.143 -10.790 1.00 45.19 191 ALA A C 1
ATOM 1545 O O . ALA A 1 191 ? 9.382 20.878 -11.384 1.00 45.19 191 ALA A O 1
ATOM 1546 N N . ARG A 1 192 ? 8.269 21.138 -9.449 1.00 44.72 192 ARG A N 1
ATOM 1547 C CA . ARG A 1 192 ? 9.431 20.869 -8.582 1.00 44.72 192 ARG A CA 1
ATOM 1548 C C . ARG A 1 192 ? 9.890 19.411 -8.644 1.00 44.72 192 ARG A C 1
ATOM 1550 O O . ARG A 1 192 ? 11.085 19.165 -8.759 1.00 44.72 192 ARG A O 1
ATOM 1557 N N . LEU A 1 193 ? 8.963 18.451 -8.673 1.00 43.19 193 LEU A N 1
ATOM 1558 C CA . LEU A 1 193 ? 9.304 17.023 -8.764 1.00 43.19 193 LEU A CA 1
ATOM 1559 C C . LEU A 1 193 ? 9.921 16.641 -10.121 1.00 43.19 193 LEU A C 1
ATOM 1561 O O . LEU A 1 193 ? 10.843 15.825 -10.175 1.00 43.19 193 LEU A O 1
ATOM 1565 N N . ARG A 1 194 ? 9.479 17.276 -11.218 1.00 47.19 194 ARG A N 1
ATOM 1566 C CA . ARG A 1 194 ? 10.101 17.101 -12.544 1.00 47.19 194 ARG A CA 1
ATOM 1567 C C . ARG A 1 194 ? 11.521 17.673 -12.598 1.00 47.19 194 ARG A C 1
ATOM 1569 O O . ARG A 1 194 ? 12.402 17.034 -13.171 1.00 47.19 194 ARG A O 1
ATOM 1576 N N . ALA A 1 195 ? 11.767 18.819 -11.962 1.00 43.28 195 ALA A N 1
ATOM 1577 C CA . ALA A 1 195 ? 13.100 19.418 -11.896 1.00 43.28 195 ALA A CA 1
ATOM 1578 C C . ALA A 1 195 ? 14.100 18.528 -11.134 1.00 43.28 195 ALA A C 1
ATOM 1580 O O . ALA A 1 195 ? 15.217 18.312 -11.607 1.00 43.28 195 ALA A O 1
ATOM 1581 N N . THR A 1 196 ? 13.689 17.932 -10.008 1.00 45.69 196 THR A N 1
ATOM 1582 C CA . THR A 1 196 ? 14.551 17.034 -9.220 1.00 45.69 196 THR A CA 1
ATOM 1583 C C . THR A 1 196 ? 14.871 15.736 -9.969 1.00 45.69 196 THR A C 1
ATOM 1585 O O . THR A 1 196 ? 16.018 15.289 -9.956 1.00 45.69 196 THR A O 1
ATOM 1588 N N . ALA A 1 197 ? 13.902 15.162 -10.688 1.00 48.09 197 ALA A N 1
ATOM 1589 C CA . ALA A 1 197 ? 14.117 13.957 -11.491 1.00 48.09 197 ALA A CA 1
ATOM 1590 C C . ALA A 1 197 ? 15.071 14.198 -12.678 1.00 48.09 197 ALA A C 1
ATOM 1592 O O . ALA A 1 197 ? 15.971 13.394 -12.923 1.00 48.09 197 ALA A O 1
ATOM 1593 N N . ILE A 1 198 ? 14.938 15.334 -13.376 1.00 53.66 198 ILE A N 1
ATOM 1594 C CA . ILE A 1 198 ? 15.833 15.718 -14.484 1.00 53.66 198 ILE A CA 1
ATOM 1595 C C . ILE A 1 198 ? 17.254 15.993 -13.971 1.00 53.66 198 ILE A C 1
ATOM 1597 O O . ILE A 1 198 ? 18.234 15.580 -14.596 1.00 53.66 198 ILE A O 1
ATOM 1601 N N . MET A 1 199 ? 17.382 16.646 -12.815 1.00 40.22 199 MET A N 1
ATOM 1602 C CA . MET A 1 199 ? 18.674 16.930 -12.190 1.00 40.22 199 MET A CA 1
ATOM 1603 C C . MET A 1 199 ? 19.389 15.645 -11.750 1.00 40.22 199 MET A C 1
ATOM 1605 O O . MET A 1 199 ? 20.570 15.469 -12.053 1.00 40.22 199 MET A O 1
ATOM 1609 N N . GLN A 1 200 ? 18.677 14.689 -11.143 1.00 49.00 200 GLN A N 1
ATOM 1610 C CA . GLN A 1 200 ? 19.258 13.389 -10.791 1.00 49.00 200 GLN A CA 1
ATOM 1611 C C . GLN A 1 200 ? 19.620 12.540 -12.018 1.00 49.00 200 GLN A C 1
ATOM 1613 O O . GLN A 1 200 ? 20.639 11.845 -12.005 1.00 49.00 200 GLN A O 1
ATOM 1618 N N . ALA A 1 201 ? 18.851 12.628 -13.106 1.00 56.56 201 ALA A N 1
ATOM 1619 C CA . ALA A 1 201 ? 19.185 11.959 -14.362 1.00 56.56 201 ALA A CA 1
ATOM 1620 C C . ALA A 1 201 ? 20.468 12.527 -15.003 1.00 56.56 201 ALA A C 1
ATOM 1622 O O . ALA A 1 201 ? 21.327 11.754 -15.437 1.00 56.56 201 ALA A O 1
ATOM 1623 N N . LYS A 1 202 ? 20.651 13.858 -15.002 1.00 50.19 202 LYS A N 1
ATOM 1624 C CA . LYS A 1 202 ? 21.871 14.519 -15.509 1.00 50.19 202 LYS A CA 1
ATOM 1625 C C . LYS A 1 202 ? 23.114 14.155 -14.692 1.00 50.19 202 LYS A C 1
ATOM 1627 O O . LYS A 1 202 ? 24.138 13.811 -15.277 1.00 50.19 202 LYS A O 1
ATOM 1632 N N . ILE A 1 203 ? 23.012 14.142 -13.361 1.00 51.47 203 ILE A N 1
ATOM 1633 C CA . ILE A 1 203 ? 24.119 13.751 -12.468 1.00 51.47 203 ILE A CA 1
ATOM 1634 C C . ILE A 1 203 ? 24.552 12.299 -12.733 1.00 51.47 203 ILE A C 1
ATOM 1636 O O . ILE A 1 203 ? 25.742 12.015 -12.875 1.00 51.47 203 ILE A O 1
ATOM 1640 N N . ARG A 1 204 ? 23.594 11.376 -12.903 1.00 59.69 204 ARG A N 1
ATOM 1641 C CA . ARG A 1 204 ? 23.882 9.969 -13.239 1.00 59.69 204 ARG A CA 1
ATOM 1642 C C . ARG A 1 204 ? 24.516 9.802 -14.624 1.00 59.69 204 ARG A C 1
ATOM 1644 O O . ARG A 1 204 ? 25.326 8.897 -14.810 1.00 59.69 204 ARG A O 1
ATOM 1651 N N . MET A 1 205 ? 24.155 10.639 -15.596 1.00 60.56 205 MET A N 1
ATOM 1652 C CA . MET A 1 205 ? 24.732 10.602 -16.946 1.00 60.56 205 MET A CA 1
ATOM 1653 C C . MET A 1 205 ? 26.194 11.074 -16.950 1.00 60.56 205 MET A C 1
ATOM 1655 O O . MET A 1 205 ? 27.046 10.417 -17.547 1.00 60.56 205 MET A O 1
ATOM 1659 N N . VAL A 1 206 ? 26.498 12.162 -16.234 1.00 60.09 206 VAL A N 1
ATOM 1660 C CA . VAL A 1 206 ? 27.866 12.690 -16.088 1.00 60.09 206 VAL A CA 1
ATOM 1661 C C . VAL A 1 206 ? 28.768 11.683 -15.367 1.00 60.09 206 VAL A C 1
ATOM 1663 O O . VAL A 1 206 ? 29.862 11.393 -15.851 1.00 60.09 206 VAL A O 1
ATOM 1666 N N . GLY A 1 207 ? 28.275 11.053 -14.294 1.00 58.81 207 GLY A N 1
ATOM 1667 C CA . GLY A 1 207 ? 29.007 10.001 -13.579 1.00 58.81 207 GLY A CA 1
ATOM 1668 C C . GLY A 1 207 ? 29.368 8.794 -14.458 1.00 58.81 207 GLY A C 1
ATOM 1669 O O . GLY A 1 207 ? 30.490 8.298 -14.393 1.00 58.81 207 GLY A O 1
ATOM 1670 N N . ARG A 1 208 ? 28.469 8.359 -15.357 1.00 60.31 208 ARG A N 1
ATOM 1671 C CA . ARG A 1 208 ? 28.766 7.271 -16.314 1.00 60.31 208 ARG A CA 1
ATOM 1672 C C . ARG A 1 208 ? 29.807 7.668 -17.362 1.00 60.31 208 ARG A C 1
ATOM 1674 O O . ARG A 1 208 ? 30.591 6.820 -17.779 1.00 60.31 208 ARG A O 1
ATOM 1681 N N . ARG A 1 209 ? 29.818 8.932 -17.800 1.00 54.53 209 ARG A N 1
ATOM 1682 C CA . ARG A 1 209 ? 30.774 9.437 -18.801 1.00 54.53 209 ARG A CA 1
ATOM 1683 C C . ARG A 1 209 ? 32.189 9.534 -18.223 1.00 54.53 209 ARG A C 1
ATOM 1685 O O . ARG A 1 209 ? 33.133 9.103 -18.876 1.00 54.53 209 ARG A O 1
ATOM 1692 N N . LEU A 1 210 ? 32.308 9.998 -16.978 1.00 50.72 210 LEU A N 1
ATOM 1693 C CA . LEU A 1 210 ? 33.566 10.021 -16.221 1.00 50.72 210 LEU A CA 1
ATOM 1694 C C . LEU A 1 210 ? 34.085 8.606 -15.927 1.00 50.72 210 LEU A C 1
ATOM 1696 O O . LEU A 1 210 ? 35.259 8.332 -16.152 1.00 50.72 210 LEU A O 1
ATOM 1700 N N . GLY A 1 211 ? 33.210 7.678 -15.522 1.00 49.56 211 GLY A N 1
ATOM 1701 C CA . GLY A 1 211 ? 33.593 6.279 -15.291 1.00 49.56 211 GLY A CA 1
ATOM 1702 C C . GLY A 1 211 ? 34.134 5.573 -16.542 1.00 49.56 211 GLY A C 1
ATOM 1703 O O . GLY A 1 211 ? 35.099 4.820 -16.449 1.00 49.56 211 GLY A O 1
ATOM 1704 N N . ARG A 1 212 ? 33.575 5.861 -17.728 1.00 56.47 212 ARG A N 1
ATOM 1705 C CA . ARG A 1 212 ? 34.092 5.338 -19.008 1.00 56.47 212 ARG A CA 1
ATOM 1706 C C . ARG A 1 212 ? 35.445 5.938 -19.394 1.00 56.47 212 ARG A C 1
ATOM 1708 O O . ARG A 1 212 ? 36.283 5.214 -19.915 1.00 56.47 212 ARG A O 1
ATOM 1715 N N . PHE A 1 213 ? 35.675 7.220 -19.106 1.00 50.47 213 PHE A N 1
ATOM 1716 C CA . PHE A 1 213 ? 36.971 7.871 -19.335 1.00 50.47 213 PHE A CA 1
ATOM 1717 C C . PHE A 1 213 ? 38.079 7.282 -18.451 1.00 50.47 213 PHE A C 1
ATOM 1719 O O . PHE A 1 213 ? 39.173 7.015 -18.937 1.00 50.47 213 PHE A O 1
ATOM 1726 N N . VAL A 1 214 ? 37.778 7.016 -17.176 1.00 52.59 214 VAL A N 1
ATOM 1727 C CA . VAL A 1 214 ? 38.725 6.402 -16.227 1.00 52.59 214 VAL A CA 1
ATOM 1728 C C . VAL A 1 214 ? 39.005 4.930 -16.563 1.00 52.59 214 VAL A C 1
ATOM 1730 O O . VAL A 1 214 ? 40.115 4.447 -16.356 1.00 52.59 214 VAL A O 1
ATOM 1733 N N . ALA A 1 215 ? 38.025 4.204 -17.105 1.00 53.44 215 ALA A N 1
ATOM 1734 C CA . ALA A 1 215 ? 38.234 2.837 -17.583 1.00 53.44 215 ALA A CA 1
ATOM 1735 C C . ALA A 1 215 ? 39.087 2.795 -18.867 1.00 53.44 215 ALA A C 1
ATOM 1737 O O . ALA A 1 215 ? 39.961 1.941 -18.991 1.00 53.44 215 ALA A O 1
ATOM 1738 N N . ALA A 1 216 ? 38.886 3.745 -19.788 1.00 55.25 216 ALA A N 1
ATOM 1739 C CA . ALA A 1 216 ? 39.668 3.855 -21.020 1.00 55.25 216 ALA A CA 1
ATOM 1740 C C . ALA A 1 216 ? 41.132 4.260 -20.763 1.00 55.25 216 ALA A C 1
ATOM 1742 O O . ALA A 1 216 ? 42.028 3.752 -21.429 1.00 55.25 216 ALA A O 1
ATOM 1743 N N . SER A 1 217 ? 41.400 5.111 -19.765 1.00 48.53 217 SER A N 1
ATOM 1744 C CA . SER A 1 217 ? 42.771 5.503 -19.410 1.00 48.53 217 SER A CA 1
ATOM 1745 C C . SER A 1 217 ? 43.559 4.407 -18.684 1.00 48.53 217 SER A C 1
ATOM 1747 O O . SER A 1 217 ? 44.784 4.390 -18.764 1.00 48.53 217 SER A O 1
ATOM 1749 N N . ARG A 1 218 ? 42.881 3.456 -18.024 1.00 50.75 218 ARG A N 1
ATOM 1750 C CA . ARG A 1 218 ? 43.516 2.286 -17.389 1.00 50.75 218 ARG A CA 1
ATOM 1751 C C . ARG A 1 218 ? 43.842 1.150 -18.365 1.00 50.75 218 ARG A C 1
ATOM 1753 O O . ARG A 1 218 ? 44.754 0.385 -18.083 1.00 50.75 218 ARG A O 1
ATOM 1760 N N . GLY A 1 219 ? 43.151 1.058 -19.504 1.00 47.12 219 GLY A N 1
ATOM 1761 C CA . GLY A 1 219 ? 43.460 0.084 -20.566 1.00 47.12 219 GLY A CA 1
ATOM 1762 C C . GLY A 1 219 ? 44.652 0.467 -21.454 1.00 47.12 219 GLY A C 1
ATOM 1763 O O . GLY A 1 219 ? 45.157 -0.371 -22.188 1.00 47.12 219 GLY A O 1
ATOM 1764 N N . LEU A 1 220 ? 45.118 1.718 -21.375 1.00 48.25 220 LEU A N 1
ATOM 1765 C CA . LEU A 1 220 ? 46.266 2.232 -22.136 1.00 48.25 220 LEU A CA 1
ATOM 1766 C C . LEU A 1 220 ? 47.615 2.054 -21.409 1.00 48.25 220 LEU A C 1
ATOM 1768 O O . LEU A 1 220 ? 48.647 2.364 -21.986 1.00 48.25 220 LEU A O 1
ATOM 1772 N N . TRP A 1 221 ? 47.617 1.551 -20.167 1.00 46.47 221 TRP A N 1
ATOM 1773 C CA . TRP A 1 221 ? 48.816 1.384 -19.322 1.00 46.47 221 TRP A CA 1
ATOM 1774 C C . TRP A 1 221 ? 49.105 -0.080 -18.937 1.00 46.47 221 TRP A C 1
ATOM 1776 O O . TRP A 1 221 ? 49.843 -0.333 -17.987 1.00 46.47 221 TRP A O 1
ATOM 1786 N N . SER A 1 222 ? 48.515 -1.058 -19.635 1.00 49.72 222 SER A N 1
ATOM 1787 C CA . SER A 1 222 ? 48.730 -2.491 -19.360 1.00 49.72 222 SER A CA 1
ATOM 1788 C C . SER A 1 222 ? 49.337 -3.286 -20.520 1.00 49.72 222 SER A C 1
ATOM 1790 O O . SER A 1 222 ? 49.369 -4.508 -20.438 1.00 49.72 222 SER A O 1
ATOM 1792 N N . ASN A 1 223 ? 49.827 -2.624 -21.570 1.00 46.69 223 ASN A N 1
ATOM 1793 C CA . ASN A 1 223 ? 50.665 -3.240 -22.602 1.00 46.69 223 ASN A CA 1
ATOM 1794 C C . ASN A 1 223 ? 52.036 -2.566 -22.562 1.00 46.69 223 ASN A C 1
ATOM 1796 O O . ASN A 1 223 ? 52.249 -1.581 -23.252 1.00 46.69 223 ASN A O 1
ATOM 1800 N N . ASP A 1 224 ? 52.892 -3.055 -21.670 1.00 47.97 224 ASP A N 1
ATOM 1801 C CA . ASP A 1 224 ? 54.352 -3.033 -21.793 1.00 47.97 224 ASP A CA 1
ATOM 1802 C C . ASP A 1 224 ? 54.914 -3.883 -20.645 1.00 47.97 224 ASP A C 1
ATOM 1804 O O . ASP A 1 224 ? 55.178 -3.401 -19.537 1.00 47.97 224 ASP A O 1
ATOM 1808 N N . ARG A 1 225 ? 54.988 -5.192 -20.898 1.00 41.53 225 ARG A N 1
ATOM 1809 C CA . ARG A 1 225 ? 55.975 -6.122 -20.342 1.00 41.53 225 ARG A CA 1
ATOM 1810 C C . ARG A 1 225 ? 55.908 -7.466 -21.054 1.00 41.53 225 ARG A C 1
ATOM 1812 O O . ARG A 1 225 ? 54.776 -7.947 -21.273 1.00 41.53 225 ARG A O 1
#

Nearest PDB structures (foldseek):
  6g80-assembly1_A  TM=2.727E-01  e=9.069E+00  Mycolicibacterium hassiacum DSM 44199
  3fj1-assembly2_C  TM=2.323E-01  e=7.514E+00  Ruegeria pomeroyi DSS-3

Radius of gyration: 21.98 Å; Cα contacts (8 Å, |Δi|>4): 268; chains: 1; bounding box: 73×49×47 Å

Secondary structure (DSSP, 8-state):
-GGGTT--S-EEEE---EEE--SS---TTTTHHHHHHHHHHHH-EEPPTT-----B--TTSS-----PPTTSTTHHHHHHHHHHHTT-EEEE-TTT---EEE----TTSTT--TT---SHHHHHHHHHHHHH-TT--GGG-SGGG-SEEEETTEEEE--SHHHHHHHHHHHHHHHHHHH---TTSTHHHHHHHHHHHHHHHHHHHHHHHHHHHHHHHHTTSS---